Protein AF-A0A9W9ZTH2-F1 (afdb_monomer_lite)

Foldseek 3Di:
DDDPPVPVVVVVVLLVVLLVLLDVQLDDQDDDPLLVVLQVCVVVPDALVRSCVVSVDDSLVSLVSNLSCLLVVNDDQVVLVVNCVSQPDDLVLLVVLSVVSSDPPDHLVNSCVVRVDDSSNNSSSSSCVSNPDDRDDPPPDPPDDDPPVPPCPPDPPPQDPQVPQWDWDQDQQGIWIAGNVPRDIDHLDGDNRFDWEWEAQRNWIWIDRQQQQFIWIADPNSDIDTQAAAGPDADQADDDRHVGHAHGWDYWYDDHNFWIWTQRPVVRDIDIGGDVVVVVVVVVVVVVVVVVVPPDDPPDDDDDPPPDPDDD

Organism: NCBI:txid174260

Radius of gyration: 27.64 Å; chains: 1; bounding box: 70×57×77 Å

InterPro domains:
  IPR011042 Six-bladed beta-propeller, TolB-like [G3DSA:2.120.10.30] (114-278)

Secondary structure (DSSP, 8-state):
---THHHHHHHHHHHHHHHHHHHHHH------HHHHHHHHHHHTT--HHHHHHHHTS-HHHHHHHHHHHHHTT-S-HHHHHHHHHHTT--HHHHHHHHHHHTSTT--HHHHHHHH---HHHHHHHHHHHHTT--PPP-SS----SSSSTTTGGG------TTSTTEEEEEETTEEEEEETTT--EEEEEE-SS----EEEETTEEEEEEGGGTEEEEE-TTS-EEEEES-TT--S-B--SGGG-B-SSEEEEEEEETTEEEEEEGGGTEEEEEE-HHHHHHHHHHHHHHHHHHH-S----------------

Structure (mmCIF, N/CA/C/O backbone):
data_AF-A0A9W9ZTH2-F1
#
_entry.id   AF-A0A9W9ZTH2-F1
#
loop_
_atom_site.group_PDB
_atom_site.id
_atom_site.type_symbol
_atom_site.label_atom_id
_atom_site.label_alt_id
_atom_site.label_comp_id
_atom_site.label_asym_id
_atom_site.label_entity_id
_atom_site.label_seq_id
_atom_site.pdbx_PDB_ins_code
_atom_site.Cartn_x
_atom_site.Cartn_y
_atom_site.Cartn_z
_atom_site.occupancy
_atom_site.B_iso_or_equiv
_atom_site.auth_seq_id
_atom_site.auth_comp_id
_atom_site.auth_asym_id
_atom_site.auth_atom_id
_atom_site.pdbx_PDB_model_num
ATOM 1 N N . MET A 1 1 ? 9.161 -25.076 32.400 1.00 37.03 1 MET A N 1
ATOM 2 C CA . MET A 1 1 ? 8.124 -24.039 32.223 1.00 37.03 1 MET A CA 1
ATOM 3 C C . MET A 1 1 ? 8.746 -22.660 32.383 1.00 37.03 1 MET A C 1
ATOM 5 O O . MET A 1 1 ? 9.287 -22.396 33.448 1.00 37.03 1 MET A O 1
ATOM 9 N N . PRO A 1 2 ? 8.645 -21.788 31.372 1.00 31.39 2 PRO A N 1
ATOM 10 C CA . PRO A 1 2 ? 8.514 -20.351 31.585 1.00 31.39 2 PRO A CA 1
ATOM 11 C C . PRO A 1 2 ? 7.092 -19.913 31.198 1.00 31.39 2 PRO A C 1
ATOM 13 O O . PRO A 1 2 ? 6.563 -20.312 30.162 1.00 31.39 2 PRO A O 1
ATOM 16 N N . SER A 1 3 ? 6.447 -19.129 32.058 1.00 28.59 3 SER A N 1
ATOM 17 C CA . SER A 1 3 ? 5.080 -18.637 31.881 1.00 28.59 3 SER A CA 1
ATOM 18 C C . SER A 1 3 ? 5.023 -17.500 30.851 1.00 28.59 3 SER A C 1
ATOM 20 O O . SER A 1 3 ? 5.463 -16.385 31.127 1.00 28.59 3 SER A O 1
ATOM 22 N N . TRP A 1 4 ? 4.431 -17.766 29.686 1.00 29.50 4 TRP A N 1
ATOM 23 C CA . TRP A 1 4 ? 4.193 -16.795 28.602 1.00 29.50 4 TRP A CA 1
ATOM 24 C C . TRP A 1 4 ? 3.021 -15.825 28.863 1.00 29.50 4 TRP A C 1
ATOM 26 O O . TRP A 1 4 ? 2.687 -14.994 28.022 1.00 29.50 4 TRP A O 1
ATOM 36 N N . THR A 1 5 ? 2.402 -15.876 30.042 1.00 31.00 5 THR A N 1
ATOM 37 C CA . THR A 1 5 ? 1.175 -15.127 30.361 1.00 31.00 5 THR A CA 1
ATOM 38 C C . THR A 1 5 ? 1.410 -13.633 30.650 1.00 31.00 5 THR A C 1
ATOM 40 O O . THR A 1 5 ? 0.463 -12.852 30.698 1.00 31.00 5 THR A O 1
ATOM 43 N N . THR A 1 6 ? 2.658 -13.187 30.826 1.00 33.81 6 THR A N 1
ATOM 44 C CA . THR A 1 6 ? 2.947 -11.851 31.385 1.00 33.81 6 THR A CA 1
ATOM 45 C C . THR A 1 6 ? 3.082 -10.731 30.335 1.00 33.81 6 THR A C 1
ATOM 47 O O . THR A 1 6 ? 2.859 -9.565 30.660 1.00 33.81 6 THR A O 1
ATOM 50 N N . ALA A 1 7 ? 3.396 -11.043 29.068 1.00 33.12 7 ALA A N 1
ATOM 51 C CA . ALA A 1 7 ? 3.672 -10.030 28.032 1.00 33.12 7 ALA A CA 1
ATOM 52 C C . ALA A 1 7 ? 2.408 -9.471 27.342 1.00 33.12 7 ALA A C 1
ATOM 54 O O . ALA A 1 7 ? 2.288 -8.261 27.156 1.00 33.12 7 ALA A O 1
ATOM 55 N N . PHE A 1 8 ? 1.411 -10.313 27.044 1.00 28.69 8 PHE A N 1
ATOM 56 C CA . PHE A 1 8 ? 0.112 -9.844 26.530 1.00 28.69 8 PHE A CA 1
ATOM 57 C C . PHE A 1 8 ? -0.647 -9.013 27.573 1.00 28.69 8 PHE A C 1
ATOM 59 O O . PHE A 1 8 ? -1.263 -7.994 27.250 1.00 28.69 8 PHE A O 1
ATOM 66 N N . GLY A 1 9 ? -0.527 -9.397 28.848 1.00 27.89 9 GLY A N 1
ATOM 67 C CA . GLY A 1 9 ? -1.076 -8.638 29.965 1.00 27.89 9 GLY A CA 1
ATOM 68 C C . GLY A 1 9 ? -0.444 -7.253 30.111 1.00 27.89 9 GLY A C 1
ATOM 69 O O . GLY A 1 9 ? -1.152 -6.311 30.447 1.00 27.89 9 GLY A O 1
ATOM 70 N N . SER A 1 10 ? 0.853 -7.086 29.831 1.00 33.88 10 SER A N 1
ATOM 71 C CA . SER A 1 10 ? 1.534 -5.794 29.976 1.00 33.88 10 SER A CA 1
ATOM 72 C C . SER A 1 10 ? 1.242 -4.829 28.821 1.00 33.88 10 SER A C 1
ATOM 74 O O . SER A 1 10 ? 1.036 -3.646 29.080 1.00 33.88 10 SER A O 1
ATOM 76 N N . TYR A 1 11 ? 1.133 -5.311 27.576 1.00 32.66 11 TYR A N 1
ATOM 77 C CA . TYR A 1 11 ? 0.761 -4.479 26.421 1.00 32.66 11 TYR A CA 1
ATOM 78 C C . TYR A 1 11 ? -0.701 -4.010 26.501 1.00 32.66 11 TYR A C 1
ATOM 80 O O . TYR A 1 11 ? -0.986 -2.818 26.369 1.00 32.66 11 TYR A O 1
ATOM 88 N N . SER A 1 12 ? -1.624 -4.920 26.836 1.00 46.09 12 SER A N 1
ATOM 89 C CA . SER A 1 12 ? -3.034 -4.570 27.040 1.00 46.09 12 SER A CA 1
ATOM 90 C C . SER A 1 12 ? -3.232 -3.664 28.259 1.00 46.09 12 SER A C 1
ATOM 92 O O . SER A 1 12 ? -4.028 -2.731 28.190 1.00 46.09 12 SER A O 1
ATOM 94 N N . ARG A 1 13 ? -2.495 -3.876 29.363 1.00 42.72 13 ARG A N 1
ATOM 95 C CA . ARG A 1 13 ? -2.550 -2.984 30.537 1.00 42.72 13 ARG A CA 1
ATOM 96 C C . ARG A 1 13 ? -2.010 -1.593 30.231 1.00 42.72 13 ARG A C 1
ATOM 98 O O . ARG A 1 13 ? -2.640 -0.630 30.645 1.00 42.72 13 ARG A O 1
ATOM 105 N N . LYS A 1 14 ? -0.905 -1.472 29.484 1.00 56.66 14 LYS A N 1
ATOM 106 C CA . LYS A 1 14 ? -0.344 -0.170 29.083 1.00 56.66 14 LYS A CA 1
ATOM 107 C C . LYS A 1 14 ? -1.329 0.634 28.233 1.00 56.66 14 LYS A C 1
ATOM 109 O O . LYS A 1 14 ? -1.553 1.802 28.530 1.00 56.66 14 LYS A O 1
ATOM 114 N N . LYS A 1 15 ? -1.982 -0.000 27.252 1.00 59.25 15 LYS A N 1
ATOM 115 C CA . LYS A 1 15 ? -2.994 0.656 26.405 1.00 59.25 15 LYS A CA 1
ATOM 116 C C . LYS A 1 15 ? -4.244 1.064 27.198 1.00 59.25 15 LYS A C 1
ATOM 118 O O . LYS A 1 15 ? -4.742 2.172 27.036 1.00 59.25 15 LYS A O 1
ATOM 123 N N . VAL A 1 16 ? -4.721 0.213 28.111 1.00 59.31 16 VAL A N 1
ATOM 124 C CA . VAL A 1 16 ? -5.858 0.532 28.999 1.00 59.31 16 VAL A CA 1
ATOM 125 C C . VAL A 1 16 ? -5.515 1.675 29.963 1.00 59.31 16 VAL A C 1
ATOM 127 O O . VAL A 1 16 ? -6.322 2.584 30.154 1.00 59.31 16 VAL A O 1
ATOM 130 N N . GLN A 1 17 ? -4.305 1.673 30.527 1.00 59.84 17 GLN A N 1
ATOM 131 C CA . GLN A 1 17 ? -3.823 2.723 31.423 1.00 59.84 17 GLN A CA 1
ATOM 132 C C . GLN A 1 17 ? -3.675 4.065 30.685 1.00 59.84 17 GLN A C 1
ATOM 134 O O . GLN A 1 17 ? -4.113 5.093 31.202 1.00 59.84 17 GLN A O 1
ATOM 139 N N . GLN A 1 18 ? -3.181 4.046 29.445 1.00 73.25 18 GLN A N 1
ATOM 140 C CA . GLN A 1 18 ? -3.092 5.216 28.568 1.00 73.25 18 GLN A CA 1
ATOM 141 C C . GLN A 1 18 ? -4.477 5.813 28.261 1.00 73.25 18 GLN A C 1
ATOM 143 O O . GLN A 1 18 ? -4.698 7.001 28.489 1.00 73.25 18 GLN A O 1
ATOM 148 N N . VAL A 1 19 ? -5.448 4.994 27.836 1.00 77.56 19 VAL A N 1
ATOM 149 C CA . VAL A 1 19 ? -6.820 5.463 27.546 1.00 77.56 19 VAL A CA 1
ATOM 150 C C . VAL A 1 19 ? -7.495 6.019 28.802 1.00 77.56 19 VAL A C 1
ATOM 152 O O . VAL A 1 19 ? -8.199 7.027 28.730 1.00 77.56 19 VAL A O 1
ATOM 155 N N . SER A 1 20 ? -7.266 5.406 29.968 1.00 78.12 20 SER A N 1
ATOM 156 C CA . SER A 1 20 ? -7.804 5.912 31.237 1.00 78.12 20 SER A CA 1
ATOM 157 C C . SER A 1 20 ? -7.227 7.283 31.617 1.00 78.12 20 SER A C 1
ATOM 159 O O . SER A 1 20 ? -7.979 8.159 32.046 1.00 78.12 20 SER A O 1
ATOM 161 N N . GLY A 1 21 ? -5.929 7.507 31.373 1.00 81.56 21 GLY A N 1
ATOM 162 C CA . GLY A 1 21 ? -5.278 8.808 31.544 1.00 81.56 21 GLY A CA 1
ATOM 163 C C . GLY A 1 21 ? -5.853 9.868 30.605 1.00 81.56 21 GLY A C 1
ATOM 164 O O . GLY A 1 21 ? -6.253 10.938 31.057 1.00 81.56 21 GLY A O 1
ATOM 165 N N . LEU A 1 22 ? -6.003 9.540 29.320 1.00 85.56 22 LEU A N 1
ATOM 166 C CA . LEU A 1 22 ? -6.585 10.441 28.321 1.00 85.56 22 LEU A CA 1
ATOM 167 C C . LEU A 1 22 ? -8.037 10.823 28.643 1.00 85.56 22 LEU A C 1
ATOM 169 O O . LEU A 1 22 ? -8.397 11.993 28.545 1.00 85.56 22 LEU A O 1
ATOM 173 N N . ARG A 1 23 ? -8.867 9.871 29.095 1.00 85.50 23 ARG A N 1
ATOM 174 C CA . ARG A 1 23 ? -10.244 10.159 29.543 1.00 85.50 23 ARG A CA 1
ATOM 175 C C . ARG A 1 23 ? -10.279 11.071 30.770 1.00 85.50 23 ARG A C 1
ATOM 177 O O . ARG A 1 23 ? -11.168 11.914 30.865 1.00 85.50 23 ARG A O 1
ATOM 184 N N . SER A 1 24 ? -9.314 10.930 31.680 1.00 85.25 24 SER A N 1
ATOM 185 C CA . SER A 1 24 ? -9.165 11.824 32.835 1.00 85.25 24 SER A CA 1
ATOM 186 C C . SER A 1 24 ? -8.853 13.262 32.400 1.00 85.25 24 SER A C 1
ATOM 188 O O . SER A 1 24 ? -9.495 14.197 32.873 1.00 85.25 24 SER A O 1
ATOM 190 N N . ILE A 1 25 ? -7.935 13.435 31.439 1.00 84.94 25 ILE A N 1
ATOM 191 C CA . ILE A 1 25 ? -7.562 14.749 30.883 1.00 84.94 25 ILE A CA 1
ATOM 192 C C . ILE A 1 25 ? -8.726 15.368 30.093 1.00 84.94 25 ILE A C 1
ATOM 194 O O . ILE A 1 25 ? -8.983 16.567 30.211 1.00 84.94 25 ILE A O 1
ATOM 198 N N . TYR A 1 26 ? -9.447 14.560 29.307 1.00 87.38 26 TYR A N 1
ATOM 199 C CA . TYR A 1 26 ? -10.597 15.017 28.521 1.00 87.38 26 TYR A CA 1
ATOM 200 C C . TYR A 1 26 ? -11.730 15.544 29.414 1.00 87.38 26 TYR A C 1
ATOM 202 O O . TYR A 1 26 ? -12.357 16.564 29.115 1.00 87.38 26 TYR A O 1
ATOM 210 N N . GLY A 1 27 ? -11.978 14.858 30.533 1.00 85.38 27 GLY A N 1
ATOM 211 C CA . GLY A 1 27 ? -13.052 15.169 31.466 1.00 85.38 27 GLY A CA 1
ATOM 212 C C . GLY A 1 27 ? -14.398 14.549 31.076 1.00 85.38 27 GLY A C 1
ATOM 213 O O . GLY A 1 27 ? -14.506 13.686 30.204 1.00 85.38 27 GLY A O 1
ATOM 214 N N . LYS A 1 28 ? -15.461 14.959 31.779 1.00 85.19 28 LYS A N 1
ATOM 215 C CA . LYS A 1 28 ? -16.800 14.378 31.617 1.00 85.19 28 LYS A CA 1
ATOM 216 C C . LYS A 1 28 ? -17.442 14.823 30.301 1.00 85.19 28 LYS A C 1
ATOM 218 O O . LYS A 1 28 ? -17.702 16.007 30.104 1.00 85.19 28 LYS A O 1
ATOM 223 N N . ILE A 1 29 ? -17.792 13.853 29.461 1.00 85.12 29 ILE A N 1
ATOM 224 C CA . ILE A 1 29 ? -18.516 14.084 28.209 1.00 85.12 29 ILE A CA 1
ATOM 225 C C . ILE A 1 29 ? -20.012 14.128 28.514 1.00 85.12 29 ILE A C 1
ATOM 227 O O . ILE A 1 29 ? -20.595 13.143 28.964 1.00 85.12 29 ILE A O 1
ATOM 231 N N . ALA A 1 30 ? -20.645 15.277 28.293 1.00 77.81 30 ALA A N 1
ATOM 232 C CA . ALA A 1 30 ? -22.089 15.416 28.442 1.00 77.81 30 ALA A CA 1
ATOM 233 C C . ALA A 1 30 ? -22.780 15.224 27.085 1.00 77.81 30 ALA A C 1
ATOM 235 O O . ALA A 1 30 ? -22.550 16.012 26.165 1.00 77.81 30 ALA A O 1
ATOM 236 N N . THR A 1 31 ? -23.632 14.208 26.960 1.00 73.00 31 THR A N 1
ATOM 237 C CA . THR A 1 31 ? -24.408 13.919 25.745 1.00 73.00 31 THR A CA 1
ATOM 238 C C . THR A 1 31 ? -25.733 14.680 25.762 1.00 73.00 31 THR A C 1
ATOM 240 O O . THR A 1 31 ? -26.505 14.577 26.715 1.00 73.00 31 THR A O 1
ATOM 243 N N . PHE A 1 32 ? -26.012 15.447 24.706 1.00 81.12 32 PHE A N 1
ATOM 244 C CA . PHE A 1 32 ? -27.268 16.185 24.544 1.00 81.12 32 PHE A CA 1
ATOM 245 C C . PHE A 1 32 ? -27.802 16.015 23.114 1.00 81.12 32 PHE A C 1
ATOM 247 O O . PHE A 1 32 ? -26.994 16.013 22.183 1.00 81.12 32 PHE A O 1
ATOM 254 N N . PRO A 1 33 ? -29.131 16.050 22.887 1.00 83.75 33 PRO A N 1
ATOM 255 C CA . PRO A 1 33 ? -29.717 15.932 21.542 1.00 83.75 33 PRO A CA 1
ATOM 256 C C . PRO A 1 33 ? -29.246 16.999 20.539 1.00 83.75 33 PRO A C 1
ATOM 258 O O . PRO A 1 33 ? -29.373 16.856 19.324 1.00 83.75 33 PRO A O 1
ATOM 261 N N . LYS A 1 34 ? -28.725 18.134 21.022 1.00 83.56 34 LYS A N 1
ATOM 262 C CA . LYS A 1 34 ? -28.106 19.155 20.162 1.00 83.56 34 LYS A CA 1
ATOM 263 C C . LYS A 1 34 ? -26.766 18.695 19.570 1.00 83.56 34 LYS A C 1
ATOM 265 O O . LYS A 1 34 ? -26.525 18.969 18.399 1.00 83.56 34 LYS A O 1
ATOM 270 N N . LYS A 1 35 ? -25.964 17.941 20.332 1.00 87.56 35 LYS A N 1
ATOM 271 C CA . LYS A 1 35 ? -24.664 17.407 19.901 1.00 87.56 35 LYS A CA 1
ATOM 272 C C . LYS A 1 35 ? -24.836 16.322 18.856 1.00 87.56 35 LYS A C 1
ATOM 274 O O . LYS A 1 35 ? -24.186 16.359 17.822 1.00 87.56 35 LYS A O 1
ATOM 279 N N . GLU A 1 36 ? -25.806 15.437 19.069 1.00 85.62 36 GLU A N 1
ATOM 280 C CA . GLU A 1 36 ? -26.183 14.413 18.091 1.00 85.62 36 GLU A CA 1
ATOM 281 C C . GLU A 1 36 ? -26.607 15.033 16.757 1.00 85.62 36 GLU A C 1
ATOM 283 O O . GLU A 1 36 ? -26.179 14.583 15.699 1.00 85.62 36 GLU A O 1
ATOM 288 N N . ARG A 1 37 ? -27.393 16.118 16.792 1.00 84.88 37 ARG A N 1
ATOM 289 C CA . ARG A 1 37 ? -27.791 16.851 15.580 1.00 84.88 37 ARG A CA 1
ATOM 290 C C . ARG A 1 37 ? -26.617 17.560 14.909 1.00 84.88 37 ARG A C 1
ATOM 292 O O . ARG A 1 37 ? -26.558 17.569 13.680 1.00 84.88 37 ARG A O 1
ATOM 299 N N . ALA A 1 38 ? -25.709 18.160 15.679 1.00 85.06 38 ALA A N 1
ATOM 300 C CA . ALA A 1 38 ? -24.498 18.784 15.147 1.00 85.06 38 ALA A CA 1
ATOM 301 C C . ALA A 1 38 ? -23.595 17.743 14.468 1.00 85.06 38 ALA A C 1
ATOM 303 O O . ALA A 1 38 ? -23.220 17.922 13.310 1.00 85.06 38 ALA A O 1
ATOM 304 N N . TYR A 1 39 ? -23.355 16.615 15.137 1.00 87.69 39 TYR A N 1
ATOM 305 C CA . TYR A 1 39 ? -22.587 15.490 14.617 1.00 87.69 39 TYR A CA 1
ATOM 306 C C . TYR A 1 39 ? -23.233 14.847 13.389 1.00 87.69 39 TYR A C 1
ATOM 308 O O . TYR A 1 39 ? -22.547 14.651 12.396 1.00 87.69 39 TYR A O 1
ATOM 316 N N . ALA A 1 40 ? -24.541 14.574 13.397 1.00 85.81 40 ALA A N 1
ATOM 317 C CA . ALA A 1 40 ? -25.230 13.999 12.239 1.00 85.81 40 ALA A CA 1
ATOM 318 C C . ALA A 1 40 ? -25.108 14.909 11.008 1.00 85.81 40 ALA A C 1
ATOM 320 O O . ALA A 1 40 ? -24.774 14.453 9.919 1.00 85.81 40 ALA A O 1
ATOM 321 N N . ARG A 1 41 ? -25.292 16.221 11.198 1.00 84.81 41 ARG A N 1
ATOM 322 C CA . ARG A 1 41 ? -25.110 17.211 10.129 1.00 84.81 41 ARG A CA 1
ATOM 323 C C . ARG A 1 41 ? -23.677 17.237 9.618 1.00 84.81 41 ARG A C 1
ATOM 325 O O . ARG A 1 41 ? -23.486 17.318 8.411 1.00 84.81 41 ARG A O 1
ATOM 332 N N . TRP A 1 42 ? -22.703 17.204 10.523 1.00 88.31 42 TRP A N 1
ATOM 333 C CA . TRP A 1 42 ? -21.294 17.172 10.164 1.00 88.31 42 TRP A CA 1
ATOM 334 C C . TRP A 1 42 ? -20.962 15.901 9.378 1.00 88.31 42 TRP A C 1
ATOM 336 O O . TRP A 1 42 ? -20.445 15.994 8.267 1.00 88.31 42 TRP A O 1
ATOM 346 N N . ARG A 1 43 ? -21.352 14.729 9.893 1.00 85.56 43 ARG A N 1
ATOM 347 C CA . ARG A 1 43 ? -21.166 13.404 9.285 1.00 85.56 43 ARG A CA 1
ATOM 348 C C . ARG A 1 43 ? -21.691 13.343 7.854 1.00 85.56 43 ARG A C 1
ATOM 350 O O . ARG A 1 43 ? -20.967 12.870 6.986 1.00 85.56 43 ARG A O 1
ATOM 357 N N . ASP A 1 44 ? -22.874 13.893 7.590 1.00 83.50 44 ASP A N 1
ATOM 358 C CA . ASP A 1 44 ? -23.517 13.904 6.266 1.00 83.50 44 ASP A CA 1
ATOM 359 C C . ASP A 1 44 ? -22.887 14.960 5.310 1.00 83.50 44 ASP A C 1
ATOM 361 O O . ASP A 1 44 ? -23.567 15.636 4.538 1.00 83.50 44 ASP A O 1
ATOM 365 N N . SER A 1 45 ? -21.559 15.113 5.387 1.00 70.44 45 SER A N 1
ATOM 366 C CA . SER A 1 45 ? -20.691 15.946 4.540 1.00 70.44 45 SER A CA 1
ATOM 367 C C . SER A 1 45 ? -20.839 17.470 4.666 1.00 70.44 45 SER A C 1
ATOM 369 O O . SER A 1 45 ? -20.494 18.201 3.735 1.00 70.44 45 SER A O 1
ATOM 371 N N . LYS A 1 46 ? -21.295 17.995 5.812 1.00 74.69 46 LYS A N 1
ATOM 372 C CA . LYS A 1 46 ? -21.228 19.445 6.093 1.00 74.69 46 LYS A CA 1
ATOM 373 C C . LYS A 1 46 ? -19.962 19.794 6.872 1.00 74.69 46 LYS A C 1
ATOM 375 O O . LYS A 1 46 ? -19.681 19.159 7.880 1.00 74.69 46 LYS A O 1
ATOM 380 N N . THR A 1 47 ? -19.252 20.841 6.454 1.00 78.75 47 THR A N 1
ATOM 381 C CA . THR A 1 47 ? -18.118 21.407 7.210 1.00 78.75 47 THR A CA 1
ATOM 382 C C . THR A 1 47 ? -18.577 21.992 8.547 1.00 78.75 47 THR A C 1
ATOM 384 O O . THR A 1 47 ? -19.750 22.366 8.679 1.00 78.75 47 THR A O 1
ATOM 387 N N . PHE A 1 48 ? -17.671 22.166 9.517 1.00 78.06 48 PHE A N 1
ATOM 388 C CA . PHE A 1 48 ? -17.971 22.891 10.766 1.00 78.06 48 PHE A CA 1
ATOM 389 C C . PHE A 1 48 ? -18.694 24.216 10.522 1.00 78.06 48 PHE A C 1
ATOM 391 O O . PHE A 1 48 ? -19.773 24.460 11.068 1.00 78.06 48 PHE A O 1
ATOM 398 N N . ARG A 1 49 ? -18.193 25.013 9.577 1.00 75.50 49 ARG A N 1
ATOM 399 C CA . ARG A 1 49 ? -18.793 26.290 9.173 1.00 75.50 49 ARG A CA 1
ATOM 400 C C . ARG A 1 49 ? -20.236 26.160 8.668 1.00 75.50 49 ARG A C 1
ATOM 402 O O . ARG A 1 49 ? -21.060 27.052 8.883 1.00 75.50 49 ARG A O 1
ATOM 409 N N . ALA A 1 50 ? -20.574 25.057 8.003 1.00 73.94 50 ALA A N 1
ATOM 410 C CA . ALA A 1 50 ? -21.938 24.770 7.566 1.00 73.94 50 ALA A CA 1
ATOM 411 C C . ALA A 1 50 ? -22.834 24.264 8.713 1.00 73.94 50 ALA A C 1
ATOM 413 O O . ALA A 1 50 ? -24.042 24.516 8.702 1.00 73.94 50 ALA A O 1
ATOM 414 N N . VAL A 1 51 ? -22.276 23.593 9.725 1.00 77.25 51 VAL A N 1
ATOM 415 C CA . VAL A 1 51 ? -23.001 23.222 10.953 1.00 77.25 51 VAL A CA 1
ATOM 416 C C . VAL A 1 51 ? -23.338 24.468 11.776 1.00 77.25 51 VAL A C 1
ATOM 418 O O . VAL A 1 51 ? -24.496 24.639 12.156 1.00 77.25 51 VAL A O 1
ATOM 421 N N . VAL A 1 52 ? -22.377 25.382 11.942 1.00 78.19 52 VAL A N 1
ATOM 422 C CA . VAL A 1 52 ? -22.503 26.681 12.633 1.00 78.19 52 VAL A CA 1
ATOM 423 C C . VAL A 1 52 ? -23.691 27.492 12.119 1.00 78.19 52 VAL A C 1
ATOM 425 O O . VAL A 1 52 ? -24.574 27.857 12.896 1.00 78.19 52 VAL A O 1
ATOM 428 N N . ARG A 1 53 ? -23.776 27.694 10.795 1.00 73.50 53 ARG A N 1
ATOM 429 C CA . ARG A 1 53 ? -24.874 28.447 10.157 1.00 73.50 53 ARG A CA 1
ATOM 430 C C . ARG A 1 53 ? -26.258 27.864 10.448 1.00 73.50 53 ARG A C 1
ATOM 432 O O . ARG A 1 53 ? -27.231 28.602 10.488 1.00 73.50 53 ARG A O 1
ATOM 439 N N . ASN A 1 54 ? -26.343 26.549 10.645 1.00 71.56 54 ASN A N 1
ATOM 440 C CA . ASN A 1 54 ? -27.604 25.841 10.873 1.00 71.56 54 ASN A CA 1
ATOM 441 C C . ASN A 1 54 ? -27.946 25.656 12.359 1.00 71.56 54 ASN A C 1
ATOM 443 O O . ASN A 1 54 ? -29.062 25.245 12.682 1.00 71.56 54 ASN A O 1
ATOM 447 N N . ALA A 1 55 ? -26.974 25.833 13.252 1.00 72.19 55 ALA A N 1
ATOM 448 C CA . ALA A 1 55 ? -27.129 25.644 14.690 1.00 72.19 55 ALA A CA 1
ATOM 449 C C . ALA A 1 55 ? -27.181 26.974 15.460 1.00 72.19 55 ALA A C 1
ATOM 451 O O . ALA A 1 55 ? -27.565 26.962 16.625 1.00 72.19 55 ALA A O 1
ATOM 452 N N . CYS A 1 56 ? -26.844 28.101 14.817 1.00 75.00 56 CYS A N 1
ATOM 453 C CA . CYS A 1 56 ? -26.800 29.434 15.429 1.00 75.00 56 CYS A CA 1
ATOM 454 C C . CYS A 1 56 ? -25.917 29.484 16.690 1.00 75.00 56 CYS A C 1
ATOM 456 O O . CYS A 1 56 ? -26.240 30.162 17.662 1.00 75.00 56 CYS A O 1
ATOM 458 N N . VAL A 1 57 ? -24.809 28.742 16.680 1.00 79.00 57 VAL A N 1
ATOM 459 C CA . VAL A 1 57 ? -23.813 28.697 17.763 1.00 79.00 57 VAL A CA 1
ATOM 460 C C . VAL A 1 57 ? -22.474 29.230 17.269 1.00 79.00 57 VAL A C 1
ATOM 462 O O . VAL A 1 57 ? -22.252 29.312 16.065 1.00 79.00 57 VAL A O 1
ATOM 465 N N . ALA A 1 58 ? -21.568 29.573 18.185 1.00 82.62 58 ALA A N 1
ATOM 466 C CA . ALA A 1 58 ? -20.193 29.905 17.823 1.00 82.62 58 ALA A CA 1
ATOM 467 C C . ALA A 1 58 ? -19.469 28.688 17.218 1.00 82.62 58 ALA A C 1
ATOM 469 O O . ALA A 1 58 ? -19.741 27.547 17.593 1.00 82.62 58 ALA A O 1
ATOM 470 N N . GLU A 1 59 ? -18.511 28.938 16.327 1.00 80.75 59 GLU A N 1
ATOM 471 C CA . GLU A 1 59 ? -17.718 27.902 15.650 1.00 80.75 59 GLU A CA 1
ATOM 472 C C . GLU A 1 59 ? -17.023 26.961 16.632 1.00 80.75 59 GLU A C 1
ATOM 474 O O . GLU A 1 59 ? -17.272 25.757 16.602 1.00 80.75 59 GLU A O 1
ATOM 479 N N . ALA A 1 60 ? -16.355 27.523 17.640 1.00 83.38 60 ALA A N 1
ATOM 480 C CA . ALA A 1 60 ? -15.734 26.755 18.715 1.00 83.38 60 ALA A CA 1
ATOM 481 C C . ALA A 1 60 ? -16.714 25.840 19.482 1.00 83.38 60 ALA A C 1
ATOM 483 O O . ALA A 1 60 ? -16.309 24.823 20.039 1.00 83.38 60 ALA A O 1
ATOM 484 N N . THR A 1 61 ? -18.006 26.193 19.540 1.00 85.56 61 THR A N 1
ATOM 485 C CA . THR A 1 61 ? -19.040 25.358 20.180 1.00 85.56 61 THR A CA 1
ATOM 486 C C . THR A 1 61 ? -19.489 24.224 19.262 1.00 85.56 61 THR A C 1
ATOM 488 O O . THR A 1 61 ? -19.683 23.107 19.732 1.00 85.56 61 THR A O 1
ATOM 491 N N . ALA A 1 62 ? -19.632 24.488 17.961 1.00 84.50 62 ALA A N 1
ATOM 492 C CA . ALA A 1 62 ? -19.975 23.459 16.981 1.00 84.50 62 ALA A CA 1
ATOM 493 C C . ALA A 1 62 ? -18.863 22.407 16.846 1.00 84.50 62 ALA A C 1
ATOM 495 O O . ALA A 1 62 ? -19.161 21.217 16.771 1.00 84.50 62 ALA A O 1
ATOM 496 N N . GLU A 1 63 ? -17.601 22.841 16.866 1.00 87.25 63 GLU A N 1
ATOM 497 C CA . GLU A 1 63 ? -16.431 21.959 16.915 1.00 87.25 63 GLU A CA 1
ATOM 498 C C . GLU A 1 63 ? -16.484 21.051 18.146 1.00 87.25 63 GLU A C 1
ATOM 500 O O . GLU A 1 63 ? -16.465 19.830 18.013 1.00 87.25 63 GLU A O 1
ATOM 505 N N . LEU A 1 64 ? -16.635 21.633 19.343 1.00 88.44 64 LEU A N 1
ATOM 506 C CA . LEU A 1 64 ? -16.716 20.875 20.596 1.00 88.44 64 LEU A CA 1
ATOM 507 C C . LEU A 1 64 ? -17.867 19.871 20.615 1.00 88.44 64 LEU A C 1
ATOM 509 O O . LEU A 1 64 ? -17.687 18.756 21.095 1.00 88.44 64 LEU A O 1
ATOM 513 N N . ASP A 1 65 ? -19.036 20.238 20.088 1.00 89.12 65 ASP A N 1
ATOM 514 C CA . ASP A 1 65 ? -20.189 19.340 20.031 1.00 89.12 65 ASP A CA 1
ATOM 515 C C . ASP A 1 65 ? -19.892 18.084 19.189 1.00 89.12 65 ASP A C 1
ATOM 517 O O . ASP A 1 65 ? -20.331 16.995 19.552 1.00 89.12 65 ASP A O 1
ATOM 521 N N . VAL A 1 66 ? -19.123 18.209 18.101 1.00 88.06 66 VAL A N 1
ATOM 522 C CA . VAL A 1 66 ? -18.688 17.073 17.268 1.00 88.06 66 VAL A CA 1
ATOM 523 C C . VAL A 1 66 ? -17.558 16.290 17.935 1.00 88.06 66 VAL A C 1
ATOM 525 O O . VAL A 1 66 ? -17.620 15.060 17.975 1.00 88.06 66 VAL A O 1
ATOM 528 N N . ILE A 1 67 ? -16.555 16.982 18.489 1.00 90.44 67 ILE A N 1
ATOM 529 C CA . ILE A 1 67 ? -15.421 16.355 19.182 1.00 90.44 67 ILE A CA 1
ATOM 530 C C . ILE A 1 67 ? -15.923 15.501 20.356 1.00 90.44 67 ILE A C 1
ATOM 532 O O . ILE A 1 67 ? -15.484 14.365 20.511 1.00 90.44 67 ILE A O 1
ATOM 536 N N . ASP A 1 68 ? -16.897 15.992 21.128 1.00 90.75 68 ASP A N 1
ATOM 537 C CA . ASP A 1 68 ? -17.502 15.254 22.241 1.00 90.75 68 ASP A CA 1
ATOM 538 C C . ASP A 1 68 ? -18.230 13.985 21.784 1.00 90.75 68 ASP A C 1
ATOM 540 O O . ASP A 1 68 ? -18.154 12.955 22.458 1.00 90.75 68 ASP A O 1
ATOM 544 N N . MET A 1 69 ? -18.919 14.032 20.638 1.00 89.88 69 MET A N 1
ATOM 545 C CA . MET A 1 69 ? -19.568 12.845 20.075 1.00 89.88 69 MET A CA 1
ATOM 546 C C . MET A 1 69 ? -18.524 11.801 19.675 1.00 89.88 69 MET A C 1
ATOM 548 O O . MET A 1 69 ? -18.663 10.634 20.045 1.00 89.88 69 MET A O 1
ATOM 552 N N . ILE A 1 70 ? -17.432 12.222 19.038 1.00 88.56 70 ILE A N 1
ATOM 553 C CA . ILE A 1 70 ? -16.321 11.327 18.703 1.00 88.56 70 ILE A CA 1
ATOM 554 C C . ILE A 1 70 ? -15.684 10.766 19.977 1.00 88.56 70 ILE A C 1
ATOM 556 O O . ILE A 1 70 ? -15.622 9.552 20.129 1.00 88.56 70 ILE A O 1
ATOM 560 N N . ALA A 1 71 ? -15.333 11.594 20.964 1.00 88.38 71 ALA A N 1
ATOM 561 C CA . ALA A 1 71 ? -14.760 11.155 22.243 1.00 88.38 71 ALA A CA 1
ATOM 562 C C . ALA A 1 71 ? -15.667 10.181 23.031 1.00 88.38 71 ALA A C 1
ATOM 564 O O . ALA A 1 71 ? -15.180 9.350 23.808 1.00 88.38 71 ALA A O 1
ATOM 565 N N . SER A 1 72 ? -16.989 10.265 22.836 1.00 86.75 72 SER A N 1
ATOM 566 C CA . SER A 1 72 ? -17.963 9.332 23.422 1.00 86.75 72 SER A CA 1
ATOM 567 C C . SER A 1 72 ? -17.980 7.949 22.755 1.00 86.75 72 SER A C 1
ATOM 569 O O . SER A 1 72 ? -18.576 7.022 23.299 1.00 86.75 72 SER A O 1
ATOM 571 N N . GLY A 1 73 ? -17.286 7.796 21.624 1.00 83.38 73 GLY A N 1
ATOM 572 C CA . GLY A 1 73 ? -17.193 6.564 20.839 1.00 83.38 73 GLY A CA 1
ATOM 573 C C . GLY A 1 73 ? -18.084 6.550 19.596 1.00 83.38 73 GLY A C 1
ATOM 574 O O . GLY A 1 73 ? -18.276 5.492 19.000 1.00 83.38 73 GLY A O 1
ATOM 575 N N . VAL A 1 74 ? -18.659 7.693 19.204 1.00 78.50 74 VAL A N 1
ATOM 576 C CA . VAL A 1 74 ? -19.518 7.789 18.018 1.00 78.50 74 VAL A CA 1
ATOM 577 C C . VAL A 1 74 ? -18.685 8.224 16.816 1.00 78.50 74 VAL A C 1
ATOM 579 O O . VAL A 1 74 ? -18.287 9.379 16.710 1.00 78.50 74 VAL A O 1
ATOM 582 N N . GLY A 1 75 ? -18.459 7.294 15.891 1.00 69.94 75 GLY A N 1
ATOM 583 C CA . GLY A 1 75 ? -17.705 7.524 14.657 1.00 69.94 75 GLY A CA 1
ATOM 584 C C . GLY A 1 75 ? -16.748 6.376 14.351 1.00 69.94 75 GLY A C 1
ATOM 585 O O . GLY A 1 75 ? -16.350 5.641 15.250 1.00 69.94 75 GLY A O 1
ATOM 586 N N . LYS A 1 76 ? -16.440 6.176 13.067 1.00 74.31 76 LYS A N 1
ATOM 587 C CA . LYS A 1 76 ? -15.446 5.203 12.590 1.00 74.31 76 LYS A CA 1
ATOM 588 C C . LYS A 1 76 ? -14.157 5.938 12.195 1.00 74.31 76 LYS A C 1
ATOM 590 O O . LYS A 1 76 ? -14.102 7.167 12.236 1.00 74.31 76 LYS A O 1
ATOM 595 N N . GLU A 1 77 ? -13.116 5.189 11.835 1.00 70.75 77 GLU A N 1
ATOM 596 C CA . GLU A 1 77 ? -11.781 5.729 11.531 1.00 70.75 77 GLU A CA 1
ATOM 597 C C . GLU A 1 77 ? -11.793 6.841 10.468 1.00 70.75 77 GLU A C 1
ATOM 599 O O . GLU A 1 77 ? -11.076 7.828 10.618 1.00 70.75 77 GLU A O 1
ATOM 604 N N . ASP A 1 78 ? -12.658 6.751 9.454 1.00 73.56 78 ASP A N 1
ATOM 605 C CA . ASP A 1 78 ? -12.837 7.765 8.403 1.00 73.56 78 ASP A CA 1
ATOM 606 C C . ASP A 1 78 ? -13.214 9.146 8.965 1.00 73.56 78 ASP A C 1
ATOM 608 O O . ASP A 1 78 ? -12.706 10.181 8.526 1.00 73.56 78 ASP A O 1
ATOM 612 N N . LEU A 1 79 ? -14.049 9.167 10.004 1.00 81.38 79 LEU A N 1
ATOM 613 C CA . LEU A 1 79 ? -14.467 10.396 10.666 1.00 81.38 79 LEU A CA 1
ATOM 614 C C . LEU A 1 79 ? -13.377 10.951 11.587 1.00 81.38 79 LEU A C 1
ATOM 616 O O . LEU A 1 79 ? -13.294 12.165 11.751 1.00 81.38 79 LEU A O 1
ATOM 620 N N . HIS A 1 80 ? -12.503 10.109 12.142 1.00 81.38 80 HIS A N 1
ATOM 621 C CA . HIS A 1 80 ? -11.342 10.586 12.903 1.00 81.38 80 HIS A CA 1
ATOM 622 C C . HIS A 1 80 ? -10.362 11.345 11.997 1.00 81.38 80 HIS A C 1
ATOM 624 O O . HIS A 1 80 ? -9.944 12.449 12.345 1.00 81.38 80 HIS A O 1
ATOM 630 N N . PHE A 1 81 ? -10.071 10.809 10.804 1.00 74.12 81 PHE A N 1
ATOM 631 C CA . PHE A 1 81 ? -9.242 11.489 9.799 1.00 74.12 81 PHE A CA 1
ATOM 632 C C . PHE A 1 81 ? -9.850 12.821 9.365 1.00 74.12 81 PHE A C 1
ATOM 634 O O . PHE A 1 81 ? -9.163 13.844 9.306 1.00 74.12 81 PHE A O 1
ATOM 641 N N . ARG A 1 82 ? -11.156 12.819 9.088 1.00 82.75 82 ARG A N 1
ATOM 642 C CA . ARG A 1 82 ? -11.870 14.026 8.679 1.00 82.75 82 ARG A CA 1
ATOM 643 C C . ARG A 1 82 ? -11.858 15.096 9.766 1.00 82.75 82 ARG A C 1
ATOM 645 O O . ARG A 1 82 ? -11.649 16.265 9.453 1.00 82.75 82 ARG A O 1
ATOM 652 N N . LEU A 1 83 ? -12.057 14.699 11.024 1.00 82.50 83 LEU A N 1
ATOM 653 C CA . LEU A 1 83 ? -11.975 15.604 12.164 1.00 82.50 83 LEU A CA 1
ATOM 654 C C . LEU A 1 83 ? -10.607 16.303 12.164 1.00 82.50 83 LEU A C 1
ATOM 656 O O . LEU A 1 83 ? -10.567 17.530 12.151 1.00 82.50 83 LEU A O 1
ATOM 660 N N . ILE A 1 84 ? -9.507 15.530 12.126 1.00 78.12 84 ILE A N 1
ATOM 661 C CA . ILE A 1 84 ? -8.104 16.016 12.132 1.00 78.12 84 ILE A CA 1
ATOM 662 C C . ILE A 1 84 ? -7.848 17.042 11.033 1.00 78.12 84 ILE A C 1
ATOM 664 O O . ILE A 1 84 ? -7.336 18.122 11.319 1.00 78.12 84 ILE A O 1
ATOM 668 N N . ARG A 1 85 ? -8.273 16.747 9.802 1.00 76.62 85 ARG A N 1
ATOM 669 C CA . ARG A 1 85 ? -8.097 17.672 8.679 1.00 76.62 85 ARG A CA 1
ATOM 670 C C . ARG A 1 85 ? -8.907 18.955 8.804 1.00 76.62 85 ARG A C 1
ATOM 672 O O . ARG A 1 85 ? -8.391 20.014 8.475 1.00 76.62 85 ARG A O 1
ATOM 679 N N . GLU A 1 86 ? -10.164 18.876 9.242 1.00 79.75 86 GLU A N 1
ATOM 680 C CA . GLU A 1 86 ? -11.034 20.059 9.308 1.00 79.75 86 GLU A CA 1
ATOM 681 C C . GLU A 1 86 ? -10.608 21.071 10.390 1.00 79.75 86 GLU A C 1
ATOM 683 O O . GLU A 1 86 ? -10.970 22.237 10.280 1.00 79.75 86 GLU A O 1
ATOM 688 N N . LEU A 1 87 ? -9.840 20.650 11.402 1.00 74.06 87 LEU A N 1
ATOM 689 C CA . LEU A 1 87 ? -9.262 21.527 12.438 1.00 74.06 87 LEU A CA 1
ATOM 690 C C . LEU A 1 87 ? -7.772 21.848 12.205 1.00 74.06 87 LEU A C 1
ATOM 692 O O . LEU A 1 87 ? -7.115 22.403 13.089 1.00 74.06 87 LEU A O 1
ATOM 696 N N . GLU A 1 88 ? -7.264 21.510 11.013 1.00 75.88 88 GLU A N 1
ATOM 697 C CA . GLU A 1 88 ? -5.951 21.916 10.493 1.00 75.88 88 GLU A CA 1
ATOM 698 C C . GLU A 1 88 ? -4.768 21.570 11.420 1.00 75.88 88 GLU A C 1
ATOM 700 O O . GLU A 1 88 ? -3.811 22.332 11.530 1.00 75.88 88 GLU A O 1
ATOM 705 N N . ILE A 1 89 ? -4.809 20.413 12.096 1.00 70.12 89 ILE A N 1
ATOM 706 C CA . ILE A 1 89 ? -3.652 19.925 12.864 1.00 70.12 89 ILE A CA 1
ATOM 707 C C . ILE A 1 89 ? -2.616 19.365 11.883 1.00 70.12 89 ILE A C 1
ATOM 709 O O . ILE A 1 89 ? -2.904 18.419 11.148 1.00 70.12 89 ILE A O 1
ATOM 713 N N . GLU A 1 90 ? -1.410 19.934 11.875 1.00 65.31 90 GLU A N 1
ATOM 714 C CA . GLU A 1 90 ? -0.292 19.417 11.083 1.00 65.31 90 GLU A CA 1
ATOM 715 C C . GLU A 1 90 ? 0.169 18.044 11.608 1.00 65.31 90 GLU A C 1
ATOM 717 O O . GLU A 1 90 ? 0.290 17.842 12.818 1.00 65.31 90 GLU A O 1
ATOM 722 N N . ASP A 1 91 ? 0.491 17.109 10.704 1.00 62.62 91 ASP A N 1
ATOM 723 C CA . ASP A 1 91 ? 0.904 15.736 11.058 1.00 62.62 91 ASP A CA 1
ATOM 724 C C . ASP A 1 91 ? 2.093 15.706 12.038 1.00 62.62 91 ASP A C 1
ATOM 726 O O . ASP A 1 91 ? 2.162 14.855 12.924 1.00 62.62 91 ASP A O 1
ATOM 730 N N . LYS A 1 92 ? 3.014 16.671 11.906 1.00 59.28 92 LYS A N 1
ATOM 731 C CA . LYS A 1 92 ? 4.185 16.815 12.779 1.00 59.28 92 LYS A CA 1
ATOM 732 C C . LYS A 1 92 ? 3.803 17.217 14.208 1.00 59.28 92 LYS A C 1
ATOM 734 O O . LYS A 1 92 ? 4.373 16.686 15.155 1.00 59.28 92 LYS A O 1
ATOM 739 N N . SER A 1 93 ? 2.830 18.116 14.362 1.00 63.94 93 SER A N 1
ATOM 740 C CA . SER A 1 93 ? 2.330 18.531 15.677 1.00 63.94 93 SER A CA 1
ATOM 741 C C . SER A 1 93 ? 1.676 17.358 16.400 1.00 63.94 93 SER A C 1
ATOM 743 O O . SER A 1 93 ? 1.949 17.130 17.571 1.00 63.94 93 SER A O 1
ATOM 745 N N . PHE A 1 94 ? 0.915 16.532 15.678 1.00 67.44 94 PHE A N 1
ATOM 746 C CA . PHE A 1 94 ? 0.198 15.403 16.268 1.00 67.44 94 PHE A CA 1
ATOM 747 C C . PHE A 1 94 ? 1.120 14.357 16.927 1.00 67.44 94 PHE A C 1
ATOM 749 O O . PHE A 1 94 ? 0.779 13.820 17.982 1.00 67.44 94 PHE A O 1
ATOM 756 N N . GLU A 1 95 ? 2.276 14.048 16.329 1.00 64.88 95 GLU A N 1
ATOM 757 C CA . GLU A 1 95 ? 3.254 13.106 16.905 1.00 64.88 95 GLU A CA 1
ATOM 758 C C . GLU A 1 95 ? 3.921 13.673 18.174 1.00 64.88 95 GLU A C 1
ATOM 760 O O . GLU A 1 95 ? 4.014 12.974 19.187 1.00 64.88 95 GLU A O 1
ATOM 765 N N . GLU A 1 96 ? 4.321 14.949 18.155 1.00 66.25 96 GLU A N 1
ATOM 766 C CA . GLU A 1 96 ? 4.893 15.648 19.317 1.00 66.25 96 GLU A CA 1
ATOM 767 C C . GLU A 1 96 ? 3.871 15.735 20.476 1.00 66.25 96 GLU A C 1
ATOM 769 O O . GLU A 1 96 ? 4.206 15.521 21.648 1.00 66.25 96 GLU A O 1
ATOM 774 N N . ASP A 1 97 ? 2.591 15.942 20.153 1.00 68.75 97 ASP A N 1
ATOM 775 C CA . ASP A 1 97 ? 1.495 15.995 21.123 1.00 68.75 97 ASP A CA 1
ATOM 776 C C . ASP A 1 97 ? 1.250 14.647 21.807 1.00 68.75 97 ASP A C 1
ATOM 778 O O . ASP A 1 97 ? 0.991 14.594 23.013 1.00 68.75 97 ASP A O 1
ATOM 782 N N . GLN A 1 98 ? 1.340 13.539 21.063 1.00 69.44 98 GLN A N 1
ATOM 783 C CA . GLN A 1 98 ? 1.187 12.196 21.628 1.00 69.44 98 GLN A CA 1
ATOM 784 C C . GLN A 1 98 ? 2.226 11.917 22.719 1.00 69.44 98 GLN A C 1
ATOM 786 O O . GLN A 1 98 ? 1.903 11.298 23.738 1.00 69.44 98 GLN A O 1
ATOM 791 N N . GLU A 1 99 ? 3.463 12.378 22.536 1.00 71.38 99 GLU A N 1
ATOM 792 C CA . GLU A 1 99 ? 4.528 12.209 23.523 1.00 71.38 99 GLU A CA 1
ATOM 793 C C . GLU A 1 99 ? 4.245 13.012 24.804 1.00 71.38 99 GLU A C 1
ATOM 795 O O . GLU A 1 99 ? 4.405 12.502 25.918 1.00 71.38 99 GLU A O 1
ATOM 800 N N . ILE A 1 100 ? 3.744 14.242 24.658 1.00 74.56 100 ILE A N 1
ATOM 801 C CA . ILE A 1 100 ? 3.362 15.114 25.777 1.00 74.56 100 ILE A CA 1
ATOM 802 C C . ILE A 1 100 ? 2.161 14.538 26.542 1.00 74.56 100 ILE A C 1
ATOM 804 O O . ILE A 1 100 ? 2.168 14.516 27.775 1.00 74.56 100 ILE A O 1
ATOM 808 N N . LEU A 1 101 ? 1.156 14.023 25.830 1.00 73.62 101 LEU A N 1
ATOM 809 C CA . LEU A 1 101 ? -0.056 13.433 26.408 1.00 73.62 101 LEU A CA 1
ATOM 810 C C . LEU A 1 101 ? 0.205 12.142 27.197 1.00 73.62 101 LEU A C 1
ATOM 812 O O . LEU A 1 101 ? -0.588 11.782 28.067 1.00 73.62 101 LEU A O 1
ATOM 816 N N . ASN A 1 102 ? 1.321 11.460 26.933 1.00 70.25 102 ASN A N 1
ATOM 817 C CA . ASN A 1 102 ? 1.731 10.269 27.677 1.00 70.25 102 ASN A CA 1
ATOM 818 C C . ASN A 1 102 ? 2.388 10.590 29.033 1.00 70.25 102 ASN A C 1
ATOM 820 O O . ASN A 1 102 ? 2.657 9.673 29.814 1.00 70.25 102 ASN A O 1
ATOM 824 N N . ARG A 1 103 ? 2.637 11.869 29.349 1.00 72.69 103 ARG A N 1
ATOM 825 C CA . ARG A 1 103 ? 3.162 12.283 30.657 1.00 72.69 103 ARG A CA 1
ATOM 826 C C . ARG A 1 103 ? 2.076 12.152 31.727 1.00 72.69 103 ARG A C 1
ATOM 828 O O . ARG A 1 103 ? 0.955 12.633 31.574 1.00 72.69 103 ARG A O 1
ATOM 835 N N . SER A 1 104 ? 2.408 11.507 32.843 1.00 59.25 104 SER A N 1
ATOM 836 C CA . SER A 1 104 ? 1.483 11.354 33.968 1.00 59.25 104 SER A CA 1
ATOM 837 C C . SER A 1 104 ? 1.115 12.714 34.571 1.00 59.25 104 SER A C 1
ATOM 839 O O . SER A 1 104 ? 2.008 13.501 34.880 1.00 59.25 104 SER A O 1
ATOM 841 N N . SER A 1 105 ? -0.181 12.934 34.814 1.00 69.56 105 SER A N 1
ATOM 842 C CA . SER A 1 105 ? -0.728 14.089 35.549 1.00 69.56 105 SER A CA 1
ATOM 843 C C . SER A 1 105 ? -0.618 15.454 34.856 1.00 69.56 105 SER A C 1
ATOM 845 O O . SER A 1 105 ? -0.596 16.474 35.538 1.00 69.56 105 SER A O 1
ATOM 847 N N . ILE A 1 106 ? -0.588 15.489 33.521 1.00 81.12 106 ILE A N 1
ATOM 848 C CA . ILE A 1 106 ? -0.600 16.743 32.757 1.00 81.12 106 ILE A CA 1
ATOM 849 C C . ILE A 1 106 ? -2.011 17.350 32.656 1.00 81.12 106 ILE A C 1
ATOM 851 O O . ILE A 1 106 ? -3.010 16.642 32.510 1.00 81.12 106 ILE A O 1
ATOM 855 N N . THR A 1 107 ? -2.110 18.676 32.722 1.00 83.75 107 THR A N 1
ATOM 856 C CA . THR A 1 107 ? -3.367 19.426 32.569 1.00 83.75 107 THR A CA 1
ATOM 857 C C . THR A 1 107 ? -3.562 19.948 31.140 1.00 83.75 107 THR A C 1
ATOM 859 O O . THR A 1 107 ? -2.602 20.199 30.416 1.00 83.75 107 THR A O 1
ATOM 862 N N . LEU A 1 108 ? -4.812 20.227 30.736 1.00 84.44 108 LEU A N 1
ATOM 863 C CA . LEU A 1 108 ? -5.106 20.871 29.438 1.00 84.44 108 LEU A CA 1
ATOM 864 C C . LEU A 1 108 ? -4.386 22.216 29.253 1.00 84.44 108 LEU A C 1
ATOM 866 O O . LEU A 1 108 ? -4.102 22.610 28.125 1.00 84.44 108 LEU A O 1
ATOM 870 N N . ARG A 1 109 ? -4.115 22.940 30.347 1.00 84.25 109 ARG A N 1
ATOM 871 C CA . ARG A 1 109 ? -3.372 24.205 30.305 1.00 84.25 109 ARG A CA 1
ATOM 872 C C . ARG A 1 109 ? -1.905 23.963 29.966 1.00 84.25 109 ARG A C 1
ATOM 874 O O . ARG A 1 109 ? -1.398 24.606 29.060 1.00 84.25 109 ARG A O 1
ATOM 881 N N . GLU A 1 110 ? -1.269 23.006 30.631 1.00 84.25 110 GLU A N 1
ATOM 882 C CA . GLU A 1 110 ? 0.123 22.644 30.355 1.00 84.25 110 GLU A CA 1
ATOM 883 C C . GLU A 1 110 ? 0.296 22.098 28.937 1.00 84.25 110 GLU A C 1
ATOM 885 O O . GLU A 1 110 ? 1.277 22.432 28.283 1.00 84.25 110 GLU A O 1
ATOM 890 N N . ILE A 1 111 ? -0.657 21.313 28.422 1.00 83.75 111 ILE A N 1
ATOM 891 C CA . ILE A 1 111 ? -0.608 20.852 27.025 1.00 83.75 111 ILE A CA 1
ATOM 892 C C . ILE A 1 111 ? -0.633 22.055 26.079 1.00 83.75 111 ILE A C 1
ATOM 894 O O . ILE A 1 111 ? 0.222 22.165 25.207 1.00 83.75 111 ILE A O 1
ATOM 898 N N . ARG A 1 112 ? -1.561 22.995 26.284 1.00 85.69 112 ARG A N 1
ATOM 899 C CA . ARG A 1 112 ? -1.677 24.207 25.464 1.00 85.69 112 ARG A CA 1
ATOM 900 C C . ARG A 1 112 ? -0.391 25.027 25.458 1.00 85.69 112 ARG A C 1
ATOM 902 O O . ARG A 1 112 ? 0.070 25.442 24.402 1.00 85.69 112 ARG A O 1
ATOM 909 N N . ASP A 1 113 ? 0.187 25.232 26.635 1.00 84.44 113 ASP A N 1
ATOM 910 C CA . ASP A 1 113 ? 1.375 26.066 26.789 1.00 84.44 113 ASP A CA 1
ATOM 911 C C . ASP A 1 113 ? 2.627 25.406 26.162 1.00 84.44 113 ASP A C 1
ATOM 913 O O . ASP A 1 113 ? 3.538 26.116 25.743 1.00 84.44 113 ASP A O 1
ATOM 917 N N . ASN A 1 114 ? 2.654 24.070 26.027 1.00 82.62 114 ASN A N 1
ATOM 918 C CA . ASN A 1 114 ? 3.750 23.329 25.386 1.00 82.62 114 ASN A CA 1
ATOM 919 C C . ASN A 1 114 ? 3.569 23.091 23.873 1.00 82.62 114 ASN A C 1
ATOM 921 O O . ASN A 1 114 ? 4.560 22.858 23.190 1.00 82.62 114 ASN A O 1
ATOM 925 N N . THR A 1 115 ? 2.339 23.128 23.350 1.00 78.06 115 THR A N 1
ATOM 926 C CA . THR A 1 115 ? 2.013 22.707 21.964 1.00 78.06 115 THR A CA 1
ATOM 927 C C . THR A 1 115 ? 1.562 23.857 21.063 1.00 78.06 115 THR A C 1
ATOM 929 O O . THR A 1 115 ? 1.475 23.693 19.853 1.00 78.06 115 THR A O 1
ATOM 932 N N . GLN A 1 116 ? 1.253 25.029 21.637 1.00 79.81 116 GLN A N 1
ATOM 933 C CA . GLN A 1 116 ? 0.640 26.173 20.939 1.00 79.81 116 GLN A CA 1
ATOM 934 C C . GLN A 1 116 ? -0.711 25.860 20.262 1.00 79.81 116 GLN A C 1
ATOM 936 O O . GLN A 1 116 ? -1.248 26.695 19.534 1.00 79.81 116 GLN A O 1
ATOM 941 N N . LEU A 1 117 ? -1.303 24.692 20.530 1.00 83.06 117 LEU A N 1
ATOM 942 C CA . LEU A 1 117 ? -2.615 24.312 20.022 1.00 83.06 117 LEU A CA 1
ATOM 943 C C . LEU A 1 117 ? -3.743 25.015 20.772 1.00 83.06 117 LEU A C 1
ATOM 945 O O . LEU A 1 117 ? -3.647 25.328 21.958 1.00 83.06 117 LEU A O 1
ATOM 949 N N . SER A 1 118 ? -4.880 25.198 20.106 1.00 86.19 118 SER A N 1
ATOM 950 C CA . SER A 1 118 ? -6.110 25.625 20.771 1.00 86.19 118 SER A CA 1
ATOM 951 C C . SER A 1 118 ? -6.684 24.519 21.668 1.00 86.19 118 SER A C 1
ATOM 953 O O . SER A 1 118 ? -6.468 23.325 21.461 1.00 86.19 118 SER A O 1
ATOM 955 N N . TYR A 1 119 ? -7.509 24.896 22.650 1.00 87.50 119 TYR A N 1
ATOM 956 C CA . TYR A 1 119 ? -8.188 23.920 23.513 1.00 87.50 119 TYR A CA 1
ATOM 957 C C . TYR A 1 119 ? -9.073 22.923 22.748 1.00 87.50 119 TYR A C 1
ATOM 959 O O . TYR A 1 119 ? -9.277 21.808 23.231 1.00 87.50 119 TYR A O 1
ATOM 967 N N . ASN A 1 120 ? -9.613 23.315 21.593 1.00 88.62 120 ASN A N 1
ATOM 968 C CA . ASN A 1 120 ? -10.437 22.442 20.762 1.00 88.62 120 ASN A CA 1
ATOM 969 C C . ASN A 1 120 ? -9.573 21.439 19.997 1.00 88.62 120 ASN A C 1
ATOM 971 O O . ASN A 1 120 ? -9.886 20.253 20.025 1.00 88.62 120 ASN A O 1
ATOM 975 N N . GLN A 1 121 ? -8.445 21.882 19.434 1.00 86.81 121 GLN A N 1
ATOM 976 C CA . GLN A 1 121 ? -7.458 20.998 18.803 1.00 86.81 121 GLN A CA 1
ATOM 977 C C . GLN A 1 121 ? -6.906 19.972 19.802 1.00 86.81 121 GLN A C 1
ATOM 979 O O . GLN A 1 121 ? -6.913 18.777 19.527 1.00 86.81 121 GLN A O 1
ATOM 984 N N . ILE A 1 122 ? -6.551 20.396 21.021 1.00 87.56 122 ILE A N 1
ATOM 985 C CA . ILE A 1 122 ? -6.099 19.473 22.078 1.00 87.56 122 ILE A CA 1
ATOM 986 C C . ILE A 1 122 ? -7.177 18.430 22.394 1.00 87.56 122 ILE A C 1
ATOM 988 O O . ILE A 1 122 ? -6.898 17.233 22.465 1.00 87.56 122 ILE A O 1
ATOM 992 N N . ARG A 1 123 ? -8.435 18.859 22.569 1.00 89.25 123 ARG A N 1
ATOM 993 C CA . ARG A 1 123 ? -9.542 17.928 22.833 1.00 89.25 123 ARG A CA 1
ATOM 994 C C . ARG A 1 123 ? -9.775 16.975 21.676 1.00 89.25 123 ARG A C 1
ATOM 996 O O . ARG A 1 123 ? -10.029 15.803 21.914 1.00 89.25 123 ARG A O 1
ATOM 1003 N N . GLN A 1 124 ? -9.653 17.443 20.449 1.00 87.62 124 GLN A N 1
ATOM 1004 C CA . GLN A 1 124 ? -9.731 16.607 19.267 1.00 87.62 124 GLN A CA 1
ATOM 1005 C C . GLN A 1 124 ? -8.653 15.520 19.254 1.00 87.62 124 GLN A C 1
ATOM 1007 O O . GLN A 1 124 ? -8.997 14.360 19.031 1.00 87.62 124 GLN A O 1
ATOM 1012 N N . VAL A 1 125 ? -7.385 15.866 19.516 1.00 86.12 125 VAL A N 1
ATOM 1013 C CA . VAL A 1 125 ? -6.285 14.887 19.584 1.00 86.12 125 VAL A CA 1
ATOM 1014 C C . VAL A 1 125 ? -6.613 13.824 20.629 1.00 86.12 125 VAL A C 1
ATOM 1016 O O . VAL A 1 125 ? -6.572 12.627 20.355 1.00 86.12 125 VAL A O 1
ATOM 1019 N N . ILE A 1 126 ? -7.052 14.248 21.812 1.00 88.00 126 ILE A N 1
ATOM 1020 C CA . ILE A 1 126 ? -7.439 13.323 22.878 1.00 88.00 126 ILE A CA 1
ATOM 1021 C C . ILE A 1 126 ? -8.653 12.465 22.459 1.00 88.00 126 ILE A C 1
ATOM 1023 O O . ILE A 1 126 ? -8.661 11.262 22.716 1.00 88.00 126 ILE A O 1
ATOM 1027 N N . ALA A 1 127 ? -9.657 13.039 21.787 1.00 88.38 127 ALA A N 1
ATOM 1028 C CA . ALA A 1 127 ? -10.866 12.341 21.344 1.00 88.38 127 ALA A CA 1
ATOM 1029 C C . ALA A 1 127 ? -10.562 11.201 20.366 1.00 88.38 127 ALA A C 1
ATOM 1031 O O . ALA A 1 127 ? -11.099 10.102 20.516 1.00 88.38 127 ALA A O 1
ATOM 1032 N N . VAL A 1 128 ? -9.691 11.433 19.382 1.00 86.12 128 VAL A N 1
ATOM 1033 C CA . VAL A 1 128 ? -9.312 10.390 18.417 1.00 86.12 128 VAL A CA 1
ATOM 1034 C C . VAL A 1 128 ? -8.432 9.320 19.075 1.00 86.12 128 VAL A C 1
ATOM 1036 O O . VAL A 1 128 ? -8.639 8.128 18.842 1.00 86.12 128 VAL A O 1
ATOM 1039 N N . LEU A 1 129 ? -7.523 9.713 19.976 1.00 83.69 129 LEU A N 1
ATOM 1040 C CA . LEU A 1 129 ? -6.645 8.792 20.708 1.00 83.69 129 LEU A CA 1
ATOM 1041 C C . LEU A 1 129 ? -7.408 7.870 21.668 1.00 83.69 129 LEU A C 1
ATOM 1043 O O . LEU A 1 129 ? -7.112 6.677 21.743 1.00 83.69 129 LEU A O 1
ATOM 1047 N N . ILE A 1 130 ? -8.423 8.389 22.371 1.00 86.12 130 ILE A N 1
ATOM 1048 C CA . ILE A 1 130 ? -9.309 7.590 23.237 1.00 86.12 130 ILE A CA 1
ATOM 1049 C C . ILE A 1 130 ? -9.964 6.444 22.451 1.00 86.12 130 ILE A C 1
ATOM 1051 O O . ILE A 1 130 ? -10.171 5.363 23.006 1.00 86.12 130 ILE A O 1
ATOM 1055 N N . ASN A 1 131 ? -10.259 6.672 21.170 1.00 82.56 131 ASN A N 1
ATOM 1056 C CA . ASN A 1 131 ? -10.890 5.698 20.282 1.00 82.56 131 ASN A CA 1
ATOM 1057 C C . ASN A 1 131 ? -9.888 4.901 19.434 1.00 82.56 131 ASN A C 1
ATOM 1059 O O . ASN A 1 131 ? -10.282 4.236 18.481 1.00 82.56 131 ASN A O 1
ATOM 1063 N N . GLY A 1 132 ? -8.601 4.930 19.791 1.00 73.56 132 GLY A N 1
ATOM 1064 C CA . GLY A 1 132 ? -7.585 4.070 19.188 1.00 73.56 132 GLY A CA 1
ATOM 1065 C C . GLY A 1 132 ? -7.092 4.515 17.814 1.00 73.56 132 GLY A C 1
ATOM 1066 O O . GLY A 1 132 ? -6.491 3.701 17.117 1.00 73.56 132 GLY A O 1
ATOM 1067 N N . TYR A 1 133 ? -7.315 5.775 17.431 1.00 73.56 133 TYR A N 1
ATOM 1068 C CA . TYR A 1 133 ? -6.702 6.338 16.233 1.00 73.56 133 TYR A CA 1
ATOM 1069 C C . TYR A 1 133 ? -5.180 6.407 16.395 1.00 73.56 133 TYR A C 1
ATOM 1071 O O . TYR A 1 133 ? -4.676 7.002 17.348 1.00 73.56 133 TYR A O 1
ATOM 1079 N N . ASN A 1 134 ? -4.455 5.838 15.435 1.00 63.53 134 ASN A N 1
ATOM 1080 C CA . ASN A 1 134 ? -3.015 6.014 15.301 1.00 63.53 134 ASN A CA 1
ATOM 1081 C C . ASN A 1 134 ? -2.777 6.971 14.134 1.00 63.53 134 ASN A C 1
ATOM 1083 O O . ASN A 1 134 ? -3.328 6.751 13.054 1.00 63.53 134 ASN A O 1
ATOM 1087 N N . ALA A 1 135 ? -1.980 8.022 14.342 1.00 56.38 135 ALA A N 1
ATOM 1088 C CA . ALA A 1 135 ? -1.640 8.929 13.253 1.00 56.38 135 ALA A CA 1
ATOM 1089 C C . ALA A 1 135 ? -1.011 8.160 12.083 1.00 56.38 135 ALA A C 1
ATOM 1091 O O . ALA A 1 135 ? -0.234 7.225 12.311 1.00 56.38 135 ALA A O 1
ATOM 1092 N N . PRO A 1 136 ? -1.317 8.542 10.834 1.00 49.94 136 PRO A N 1
ATOM 1093 C CA . PRO A 1 136 ? -0.557 8.069 9.694 1.00 49.94 136 PRO A CA 1
ATOM 1094 C C . PRO A 1 136 ? 0.891 8.532 9.884 1.00 49.94 136 PRO A C 1
ATOM 1096 O O . PRO A 1 136 ? 1.153 9.722 10.015 1.00 49.94 136 PRO A O 1
ATOM 1099 N N . CYS A 1 137 ? 1.820 7.579 9.952 1.00 37.66 137 CYS A N 1
ATOM 1100 C CA . CYS A 1 137 ? 3.236 7.853 10.166 1.00 37.66 137 CYS A CA 1
ATOM 1101 C C . CYS A 1 137 ? 3.749 8.862 9.127 1.00 37.66 137 CYS A C 1
ATOM 1103 O O . CYS A 1 137 ? 3.608 8.640 7.922 1.00 37.66 137 CYS A O 1
ATOM 1105 N N . SER A 1 138 ? 4.385 9.937 9.593 1.00 41.50 138 SER A N 1
ATOM 1106 C CA . SER A 1 138 ? 4.957 11.010 8.769 1.00 41.50 138 SER A CA 1
ATOM 1107 C C . SER A 1 138 ? 6.207 10.605 7.959 1.00 41.50 138 SER A C 1
ATOM 1109 O O . SER A 1 138 ? 6.875 11.454 7.359 1.00 41.50 138 SER A O 1
ATOM 1111 N N . SER A 1 139 ? 6.527 9.308 7.859 1.00 29.77 139 SER A N 1
ATOM 1112 C CA . SER A 1 139 ? 7.604 8.827 6.989 1.00 29.77 139 SER A CA 1
ATOM 1113 C C . SER A 1 139 ? 7.204 8.963 5.511 1.00 29.77 139 SER A C 1
ATOM 1115 O O . SER A 1 139 ? 6.453 8.164 4.965 1.00 29.77 139 SER A O 1
ATOM 1117 N N . LEU A 1 140 ? 7.673 10.061 4.903 1.00 31.59 140 LEU A N 1
ATOM 1118 C CA . LEU A 1 140 ? 7.672 10.418 3.477 1.00 31.59 140 LEU A CA 1
ATOM 1119 C C . LEU A 1 140 ? 6.725 9.603 2.570 1.00 31.59 140 LEU A C 1
ATOM 1121 O O . LEU A 1 140 ? 7.102 8.557 2.046 1.00 31.59 140 LEU A O 1
ATOM 1125 N N . GLY A 1 141 ? 5.554 10.171 2.251 1.00 29.27 141 GLY A N 1
ATOM 1126 C CA . GLY A 1 141 ? 4.844 9.795 1.020 1.00 29.27 141 GLY A CA 1
ATOM 1127 C C . GLY A 1 141 ? 3.318 9.787 1.031 1.00 29.27 141 GLY A C 1
ATOM 1128 O O . GLY A 1 141 ? 2.735 9.486 -0.005 1.00 29.27 141 GLY A O 1
ATOM 1129 N N . CYS A 1 142 ? 2.631 10.143 2.120 1.00 30.11 142 CYS A N 1
ATOM 1130 C CA . CYS A 1 142 ? 1.162 10.159 2.124 1.00 30.11 142 CYS A CA 1
ATOM 1131 C C . CYS A 1 142 ? 0.587 11.465 1.534 1.00 30.11 142 CYS A C 1
ATOM 1133 O O . CYS A 1 142 ? -0.074 12.254 2.200 1.00 30.11 142 CYS A O 1
ATOM 1135 N N . LYS A 1 143 ? 0.846 11.715 0.248 1.00 35.03 143 LYS A N 1
ATOM 1136 C CA . LYS A 1 143 ? 0.116 12.703 -0.559 1.00 35.03 143 LYS A CA 1
ATOM 1137 C C . LYS A 1 143 ? -0.350 12.026 -1.840 1.00 35.03 143 LYS A C 1
ATOM 1139 O O . LYS A 1 143 ? 0.374 12.087 -2.816 1.00 35.03 143 LYS A O 1
ATOM 1144 N N . VAL A 1 144 ? -1.509 11.359 -1.797 1.00 30.17 144 VAL A N 1
ATOM 1145 C CA . VAL A 1 144 ? -2.635 11.392 -2.768 1.00 30.17 144 VAL A CA 1
ATOM 1146 C C . VAL A 1 144 ? -3.738 10.473 -2.204 1.00 30.17 144 VAL A C 1
ATOM 1148 O O . VAL A 1 144 ? -3.897 9.327 -2.604 1.00 30.17 144 VAL A O 1
ATOM 1151 N N . ARG A 1 145 ? -4.527 10.971 -1.254 1.00 32.12 145 ARG A N 1
ATOM 1152 C CA . ARG A 1 145 ? -5.867 10.444 -0.947 1.00 32.12 145 ARG A CA 1
ATOM 1153 C C . ARG A 1 145 ? -6.753 11.657 -0.729 1.00 32.12 145 ARG A C 1
ATOM 1155 O O . ARG A 1 145 ? -6.751 12.196 0.367 1.00 32.12 145 ARG A O 1
ATOM 1162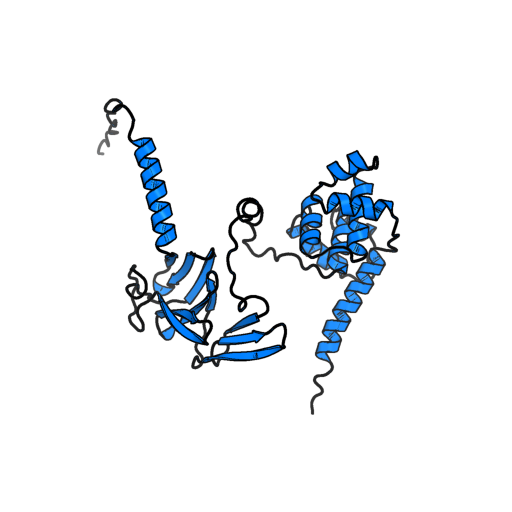 N N . GLU A 1 146 ? -7.339 12.164 -1.816 1.00 33.22 146 GLU A N 1
ATOM 1163 C CA . GLU A 1 146 ? -8.573 12.983 -1.776 1.00 33.22 146 GLU A CA 1
ATOM 1164 C C . GLU A 1 146 ? -9.085 13.482 -3.140 1.00 33.22 146 GLU A C 1
ATOM 1166 O O . GLU A 1 146 ? -10.107 14.158 -3.188 1.00 33.22 146 GLU A O 1
ATOM 1171 N N . LYS A 1 147 ? -8.458 13.139 -4.275 1.00 26.83 147 LYS A N 1
ATOM 1172 C CA . LYS A 1 147 ? -9.001 13.518 -5.598 1.00 26.83 147 LYS A CA 1
ATOM 1173 C C . LYS A 1 147 ? -9.533 12.376 -6.468 1.00 26.83 147 LYS A C 1
ATOM 1175 O O . LYS A 1 147 ? -10.019 12.656 -7.552 1.00 26.83 147 LYS A O 1
ATOM 1180 N N . VAL A 1 148 ? -9.507 11.129 -5.988 1.00 29.91 148 VAL A N 1
ATOM 1181 C CA . VAL A 1 148 ? -9.952 9.948 -6.765 1.00 29.91 148 VAL A CA 1
ATOM 1182 C C . VAL A 1 148 ? -11.324 9.410 -6.310 1.00 29.91 148 VAL A C 1
ATOM 1184 O O . VAL A 1 148 ? -12.009 8.732 -7.067 1.00 29.91 148 VAL A O 1
ATOM 1187 N N . GLU A 1 149 ? -11.809 9.775 -5.117 1.00 29.19 149 GLU A N 1
ATOM 1188 C CA . GLU A 1 149 ? -13.036 9.185 -4.544 1.00 29.19 149 GLU A CA 1
ATOM 1189 C C . GLU A 1 149 ? -14.359 9.671 -5.159 1.00 29.19 149 GLU A C 1
ATOM 1191 O O . GLU A 1 149 ? -15.403 9.090 -4.875 1.00 29.19 149 GLU A O 1
ATOM 1196 N N . LYS A 1 150 ? -14.359 10.691 -6.029 1.00 29.52 150 LYS A N 1
ATOM 1197 C CA . LYS A 1 150 ? -15.601 11.156 -6.681 1.00 29.52 150 LYS A CA 1
ATOM 1198 C C . LYS A 1 150 ? -15.839 10.618 -8.092 1.00 29.52 150 LYS A C 1
ATOM 1200 O O . LYS A 1 150 ? -16.969 10.707 -8.555 1.00 29.52 150 LYS A O 1
ATOM 1205 N N . GLU A 1 151 ? -14.848 10.004 -8.736 1.00 25.84 151 GLU A N 1
ATOM 1206 C CA . GLU A 1 151 ? -15.026 9.389 -10.067 1.00 25.84 151 GLU A CA 1
ATOM 1207 C C . GLU A 1 151 ? -15.077 7.850 -10.024 1.00 25.84 151 GLU A C 1
ATOM 1209 O O . GLU A 1 151 ? -15.570 7.226 -10.960 1.00 25.84 151 GLU A O 1
ATOM 1214 N N . ALA A 1 152 ? -14.691 7.220 -8.908 1.00 29.03 152 ALA A N 1
ATOM 1215 C CA . ALA A 1 152 ? -14.657 5.759 -8.772 1.00 29.03 152 ALA A CA 1
ATOM 1216 C C . ALA A 1 152 ? -15.994 5.094 -8.363 1.00 29.03 152 ALA A C 1
ATOM 1218 O O . ALA A 1 152 ? -16.067 3.873 -8.290 1.00 29.03 152 ALA A O 1
ATOM 1219 N N . VAL A 1 153 ? -17.076 5.849 -8.128 1.00 30.80 153 VAL A N 1
ATOM 1220 C CA . VAL A 1 153 ? -18.372 5.283 -7.670 1.00 30.80 153 VAL A CA 1
ATOM 1221 C C . VAL A 1 153 ? -19.138 4.540 -8.787 1.00 30.80 153 VAL A C 1
ATOM 1223 O O . VAL A 1 153 ? -20.201 3.981 -8.543 1.00 30.80 153 VAL A O 1
ATOM 1226 N N . SER A 1 154 ? -18.605 4.469 -10.012 1.00 31.55 154 SER A N 1
ATOM 1227 C CA . SER A 1 154 ? -19.252 3.754 -11.130 1.00 31.55 154 SER A CA 1
ATOM 1228 C C . SER A 1 154 ? -18.510 2.518 -11.644 1.00 31.55 154 SER A C 1
ATOM 1230 O O . SER A 1 154 ? -18.973 1.895 -12.597 1.00 31.55 154 SER A O 1
ATOM 1232 N N . GLN A 1 155 ? -17.411 2.102 -11.010 1.00 32.06 155 GLN A N 1
ATOM 1233 C CA . GLN A 1 155 ? -16.791 0.815 -11.319 1.00 32.06 155 GLN A CA 1
ATOM 1234 C C . GLN A 1 155 ? -16.528 0.055 -10.027 1.00 32.06 155 GLN A C 1
ATOM 1236 O O . GLN A 1 155 ? -15.595 0.361 -9.292 1.00 32.06 155 GLN A O 1
ATOM 1241 N N . GLU A 1 156 ? -17.370 -0.946 -9.759 1.00 34.19 156 GLU A N 1
ATOM 1242 C CA . GLU A 1 156 ? -17.060 -2.048 -8.850 1.00 34.19 156 GLU A CA 1
ATOM 1243 C C . GLU A 1 156 ? -15.731 -2.678 -9.286 1.00 34.19 156 GLU A C 1
ATOM 1245 O O . GLU A 1 156 ? -15.672 -3.581 -10.125 1.00 34.19 156 GLU A O 1
ATOM 1250 N N . THR A 1 157 ? -14.626 -2.187 -8.733 1.00 31.47 157 THR A N 1
ATOM 1251 C CA . THR A 1 157 ? -13.362 -2.900 -8.785 1.00 31.47 157 THR A CA 1
ATOM 1252 C C . THR A 1 157 ? -13.490 -4.048 -7.798 1.00 31.47 157 THR A C 1
ATOM 1254 O O . THR A 1 157 ? -13.394 -3.891 -6.584 1.00 31.47 157 THR A O 1
ATOM 1257 N N . ASN A 1 158 ? -13.783 -5.225 -8.347 1.00 34.06 158 ASN A N 1
ATOM 1258 C CA . ASN A 1 158 ? -13.673 -6.507 -7.669 1.00 34.06 158 ASN A CA 1
ATOM 1259 C C . ASN A 1 158 ? -12.261 -6.657 -7.074 1.00 34.06 158 ASN A C 1
ATOM 1261 O O . ASN A 1 158 ? -11.356 -7.199 -7.708 1.00 34.06 158 ASN A O 1
ATOM 1265 N N . LEU A 1 159 ? -12.061 -6.161 -5.854 1.00 34.34 159 LEU A N 1
ATOM 1266 C CA . LEU A 1 159 ? -10.967 -6.555 -4.978 1.00 34.34 159 LEU A CA 1
ATOM 1267 C C . LEU A 1 159 ? -11.229 -8.017 -4.594 1.00 34.34 159 LEU A C 1
ATOM 1269 O O . LEU A 1 159 ? -12.251 -8.291 -3.965 1.00 34.34 159 LEU A O 1
ATOM 1273 N N . PRO A 1 160 ? -10.374 -8.987 -4.957 1.00 38.62 160 PRO A N 1
ATOM 1274 C CA . PRO A 1 160 ? -10.564 -10.339 -4.479 1.00 38.62 160 PRO A CA 1
ATOM 1275 C C . PRO A 1 160 ? -10.306 -10.395 -2.977 1.00 38.62 160 PRO A C 1
ATOM 1277 O O . PRO A 1 160 ? -9.392 -9.774 -2.429 1.00 38.62 160 PRO A O 1
ATOM 1280 N N . SER A 1 161 ? -11.141 -11.207 -2.349 1.00 52.78 161 SER A N 1
ATOM 1281 C CA . SER A 1 161 ? -11.337 -11.439 -0.922 1.00 52.78 161 SER A CA 1
ATOM 1282 C C . SER A 1 161 ? -10.115 -11.911 -0.124 1.00 52.78 161 SER A C 1
ATOM 1284 O O . SER A 1 161 ? -10.250 -12.171 1.064 1.00 52.78 161 SER A O 1
ATOM 1286 N N . GLU A 1 162 ? -8.930 -12.057 -0.722 1.00 49.00 162 GLU A N 1
ATOM 1287 C CA . GLU A 1 162 ? -7.768 -12.644 -0.039 1.00 49.00 162 GLU A CA 1
ATOM 1288 C C . GLU A 1 162 ? -6.772 -11.639 0.543 1.00 49.00 162 GLU A C 1
ATOM 1290 O O . GLU A 1 162 ? -6.035 -11.998 1.458 1.00 49.00 162 GLU A O 1
ATOM 1295 N N . ALA A 1 163 ? -6.723 -10.395 0.061 1.00 51.88 163 ALA A N 1
ATOM 1296 C CA . ALA A 1 163 ? -5.849 -9.370 0.647 1.00 51.88 163 ALA A CA 1
ATOM 1297 C C . ALA A 1 163 ? -6.529 -8.610 1.800 1.00 51.88 163 ALA A C 1
ATOM 1299 O O . ALA A 1 163 ? -5.854 -8.078 2.680 1.00 51.88 163 ALA A O 1
ATOM 1300 N N . MET A 1 164 ? -7.866 -8.585 1.828 1.00 59.31 164 MET A N 1
ATOM 1301 C CA . MET A 1 164 ? -8.605 -8.062 2.975 1.00 59.31 164 MET A CA 1
ATOM 1302 C C . MET A 1 164 ? -8.512 -9.054 4.134 1.00 59.31 164 MET A C 1
ATOM 1304 O O . MET A 1 164 ? -8.847 -10.225 3.989 1.00 59.31 164 MET A O 1
ATOM 1308 N N . GLY A 1 165 ? -8.014 -8.587 5.279 1.00 74.06 165 GLY A N 1
ATOM 1309 C CA . GLY A 1 165 ? -7.952 -9.394 6.498 1.00 74.06 165 GLY A CA 1
ATOM 1310 C C . GLY A 1 165 ? -6.807 -10.411 6.562 1.00 74.06 165 GLY A C 1
ATOM 1311 O O . GLY A 1 165 ? -6.820 -11.248 7.457 1.00 74.06 165 GLY A O 1
ATOM 1312 N N . ASN A 1 166 ? -5.804 -10.357 5.677 1.00 85.19 166 ASN A N 1
ATOM 1313 C CA . ASN A 1 166 ? -4.619 -11.221 5.757 1.00 85.19 166 ASN A CA 1
ATOM 1314 C C . ASN A 1 166 ? -3.319 -10.399 5.719 1.00 85.19 166 ASN A C 1
ATOM 1316 O O . ASN A 1 166 ? -3.212 -9.421 4.985 1.00 85.19 166 ASN A O 1
ATOM 1320 N N . ILE A 1 167 ? -2.310 -10.823 6.482 1.00 89.12 167 ILE A N 1
ATOM 1321 C CA . ILE A 1 167 ? -0.943 -10.289 6.441 1.00 89.12 167 ILE A CA 1
ATOM 1322 C C . ILE A 1 167 ? -0.044 -11.307 5.743 1.00 89.12 167 ILE A C 1
ATOM 1324 O O . ILE A 1 167 ? -0.042 -12.484 6.098 1.00 89.12 167 ILE A O 1
ATOM 1328 N N . PHE A 1 168 ? 0.763 -10.846 4.789 1.00 89.25 168 PHE A N 1
ATOM 1329 C CA . PHE A 1 168 ? 1.811 -11.652 4.169 1.00 89.25 168 PHE A CA 1
ATOM 1330 C C . PHE A 1 168 ? 3.180 -11.214 4.683 1.00 89.25 168 PHE A C 1
ATOM 1332 O O . PHE A 1 168 ? 3.493 -10.025 4.692 1.00 89.25 168 PHE A O 1
ATOM 1339 N N . LEU A 1 169 ? 3.989 -12.176 5.120 1.00 88.81 169 LEU A N 1
ATOM 1340 C CA . LEU A 1 169 ? 5.302 -11.940 5.714 1.00 88.81 169 LEU A CA 1
ATOM 1341 C C . LEU A 1 169 ? 6.354 -12.789 5.009 1.00 88.81 169 LEU A C 1
ATOM 1343 O O . LEU A 1 169 ? 6.124 -13.970 4.748 1.00 88.81 169 LEU A O 1
ATOM 1347 N N . SER A 1 170 ? 7.526 -12.207 4.762 1.00 88.88 170 SER A N 1
ATOM 1348 C CA . SER A 1 170 ? 8.718 -12.984 4.418 1.00 88.88 170 SER A CA 1
ATOM 1349 C C . SER A 1 170 ? 9.283 -13.630 5.686 1.00 88.88 170 SER A C 1
ATOM 1351 O O . SER A 1 170 ? 9.433 -12.974 6.715 1.00 88.88 170 SER A O 1
ATOM 1353 N N . HIS A 1 171 ? 9.606 -14.914 5.606 1.00 85.50 171 HIS A N 1
ATOM 1354 C CA . HIS A 1 171 ? 10.137 -15.763 6.671 1.00 85.50 171 HIS A CA 1
ATOM 1355 C C . HIS A 1 171 ? 11.276 -16.634 6.108 1.00 85.50 171 HIS A C 1
ATOM 1357 O O . HIS A 1 171 ? 11.386 -16.798 4.894 1.00 85.50 171 HIS A O 1
ATOM 1363 N N . CYS A 1 172 ? 12.098 -17.251 6.962 1.00 79.62 172 CYS A N 1
ATOM 1364 C CA . CYS A 1 172 ? 13.203 -18.132 6.534 1.00 79.62 172 CYS A CA 1
ATOM 1365 C C . CYS A 1 172 ? 12.749 -19.401 5.780 1.00 79.62 172 CYS A C 1
ATOM 1367 O O . CYS A 1 172 ? 13.524 -20.063 5.102 1.00 79.62 172 CYS A O 1
ATOM 1369 N N . GLU A 1 173 ? 11.464 -19.742 5.857 1.00 82.00 173 GLU A N 1
ATOM 1370 C CA . GLU A 1 173 ? 10.865 -20.869 5.122 1.00 82.00 173 GLU A CA 1
ATOM 1371 C C . GLU A 1 173 ? 10.122 -20.405 3.858 1.00 82.00 173 GLU A C 1
ATOM 1373 O O . GLU A 1 173 ? 9.559 -21.216 3.123 1.00 82.00 173 GLU A O 1
ATOM 1378 N N . GLY A 1 174 ? 10.114 -19.095 3.599 1.00 88.12 174 GLY A N 1
ATOM 1379 C CA . GLY A 1 174 ? 9.409 -18.451 2.502 1.00 88.12 174 GLY A CA 1
ATOM 1380 C C . GLY A 1 174 ? 8.306 -17.515 2.964 1.00 88.12 174 GLY A C 1
ATOM 1381 O O . GLY A 1 174 ? 8.466 -16.791 3.940 1.00 88.12 174 GLY A O 1
ATOM 1382 N N . ILE A 1 175 ? 7.197 -17.472 2.237 1.00 90.88 175 ILE A N 1
ATOM 1383 C CA . ILE A 1 175 ? 6.132 -16.497 2.475 1.00 90.88 175 ILE A CA 1
ATOM 1384 C C . ILE A 1 175 ? 5.067 -17.133 3.361 1.00 90.88 175 ILE A C 1
ATOM 1386 O O . ILE A 1 175 ? 4.506 -18.180 3.025 1.00 90.88 175 ILE A O 1
ATOM 1390 N N . ARG A 1 176 ? 4.769 -16.482 4.486 1.00 90.25 176 ARG A N 1
ATOM 1391 C CA . ARG A 1 176 ? 3.687 -16.856 5.401 1.00 90.25 176 ARG A CA 1
ATOM 1392 C C . ARG A 1 176 ? 2.483 -15.945 5.199 1.00 90.25 176 ARG A C 1
ATOM 1394 O O . ARG A 1 176 ? 2.644 -14.733 5.090 1.00 90.25 176 ARG A O 1
ATOM 1401 N N . LYS A 1 177 ? 1.290 -16.536 5.186 1.00 90.44 177 LYS A N 1
ATOM 1402 C CA . LYS A 1 177 ? -0.003 -15.847 5.246 1.00 90.44 177 LYS A CA 1
ATOM 1403 C C . LYS A 1 177 ? -0.543 -15.993 6.661 1.00 90.44 177 LYS A C 1
ATOM 1405 O O . LYS A 1 177 ? -0.685 -17.112 7.149 1.00 90.44 177 LYS A O 1
ATOM 1410 N N . VAL A 1 178 ? -0.832 -14.867 7.298 1.00 91.06 178 VAL A N 1
ATOM 1411 C CA . VAL A 1 178 ? -1.476 -14.787 8.607 1.00 91.06 178 VAL A CA 1
ATOM 1412 C C . VAL A 1 178 ? -2.872 -14.226 8.411 1.00 91.06 178 VAL A C 1
ATOM 1414 O O . VAL A 1 178 ? -3.017 -13.085 7.976 1.00 91.06 178 VAL A O 1
ATOM 1417 N N . SER A 1 179 ? -3.896 -15.008 8.730 1.00 87.88 179 SER A N 1
ATOM 1418 C CA . SER A 1 179 ? -5.267 -14.508 8.741 1.00 87.88 179 SER A CA 1
ATOM 1419 C C . SER A 1 179 ? -5.507 -13.679 9.992 1.00 87.88 179 SER A C 1
ATOM 1421 O O . SER A 1 179 ? -5.264 -14.137 11.102 1.00 87.88 179 SER A O 1
ATOM 1423 N N . LEU A 1 180 ? -5.988 -12.450 9.828 1.00 86.69 180 LEU A N 1
ATOM 1424 C CA . LEU A 1 180 ? -6.360 -11.583 10.947 1.00 86.69 180 LEU A CA 1
ATOM 1425 C C . LEU A 1 180 ? -7.688 -11.997 11.586 1.00 86.69 180 LEU A C 1
ATOM 1427 O O . LEU A 1 180 ? -7.940 -11.646 12.734 1.00 86.69 180 LEU A O 1
ATOM 1431 N N . GLU A 1 181 ? -8.517 -12.747 10.860 1.00 88.56 181 GLU A N 1
ATOM 1432 C CA . GLU A 1 181 ? -9.800 -13.250 11.353 1.00 88.56 181 GLU A CA 1
ATOM 1433 C C . GLU A 1 181 ? -9.625 -14.526 12.179 1.00 88.56 181 GLU A C 1
ATOM 1435 O O . GLU A 1 181 ? -10.141 -14.625 13.291 1.00 88.56 181 GLU A O 1
ATOM 1440 N N . THR A 1 182 ? -8.882 -15.501 11.649 1.00 89.56 182 THR A N 1
ATOM 1441 C CA . THR A 1 182 ? -8.715 -16.822 12.283 1.00 89.56 182 THR A CA 1
ATOM 1442 C C . THR A 1 182 ? -7.425 -16.943 13.092 1.00 89.56 182 THR A C 1
ATOM 1444 O O . THR A 1 182 ? -7.282 -17.873 13.882 1.00 89.56 182 THR A O 1
ATOM 1447 N N . VAL A 1 183 ? -6.480 -16.008 12.922 1.00 88.00 183 VAL A N 1
ATOM 1448 C CA . VAL A 1 183 ? -5.123 -16.045 13.504 1.00 88.00 183 VAL A CA 1
ATOM 1449 C C . VAL A 1 183 ? -4.288 -17.234 12.989 1.00 88.00 183 VAL A C 1
ATOM 1451 O O . VAL A 1 183 ? -3.183 -17.494 13.465 1.00 88.00 183 VAL A O 1
ATOM 1454 N N . GLU A 1 184 ? -4.768 -17.946 11.967 1.00 90.31 184 GLU A N 1
ATOM 1455 C CA . GLU A 1 184 ? -4.019 -19.025 11.330 1.00 90.31 184 GLU A CA 1
ATOM 1456 C C . GLU A 1 184 ? -2.806 -18.481 10.575 1.00 90.31 184 GLU A C 1
ATOM 1458 O O . GLU A 1 184 ? -2.896 -17.490 9.848 1.00 90.31 184 GLU A O 1
ATOM 1463 N N . CYS A 1 185 ? -1.667 -19.158 10.730 1.00 89.75 185 CYS A N 1
ATOM 1464 C CA . CYS A 1 185 ? -0.407 -18.813 10.084 1.00 89.75 185 CYS A CA 1
ATOM 1465 C C . CYS A 1 185 ? 0.093 -20.001 9.263 1.00 89.75 185 CYS A C 1
ATOM 1467 O O . CYS A 1 185 ? 0.624 -20.967 9.813 1.00 89.75 185 CYS A O 1
ATOM 1469 N N . ASN A 1 186 ? -0.048 -19.902 7.943 1.00 89.88 186 ASN A N 1
ATOM 1470 C CA . ASN A 1 186 ? 0.298 -20.964 7.004 1.00 89.88 186 ASN A CA 1
ATOM 1471 C C . ASN A 1 186 ? 1.413 -20.505 6.060 1.00 89.88 186 ASN A C 1
ATOM 1473 O O . ASN A 1 186 ? 1.458 -19.344 5.647 1.00 89.88 186 ASN A O 1
ATOM 1477 N N . VAL A 1 187 ? 2.317 -21.417 5.701 1.00 89.56 187 VAL A N 1
ATOM 1478 C CA . VAL A 1 187 ? 3.295 -21.171 4.633 1.00 89.56 187 VAL A CA 1
ATOM 1479 C C . VAL A 1 187 ? 2.565 -21.297 3.299 1.00 89.56 187 VAL A C 1
ATOM 1481 O O . VAL A 1 187 ? 2.013 -22.350 2.996 1.00 89.56 187 VAL A O 1
ATOM 1484 N N . VAL A 1 188 ? 2.539 -20.213 2.522 1.00 89.06 188 VAL A N 1
ATOM 1485 C CA . VAL A 1 188 ? 1.865 -20.158 1.212 1.00 89.06 188 VAL A CA 1
ATOM 1486 C C . VAL A 1 188 ? 2.839 -20.285 0.049 1.00 89.06 188 VAL A C 1
ATOM 1488 O O . VAL A 1 188 ? 2.456 -20.741 -1.021 1.00 89.06 188 VAL A O 1
ATOM 1491 N N . VAL A 1 189 ? 4.107 -19.927 0.259 1.00 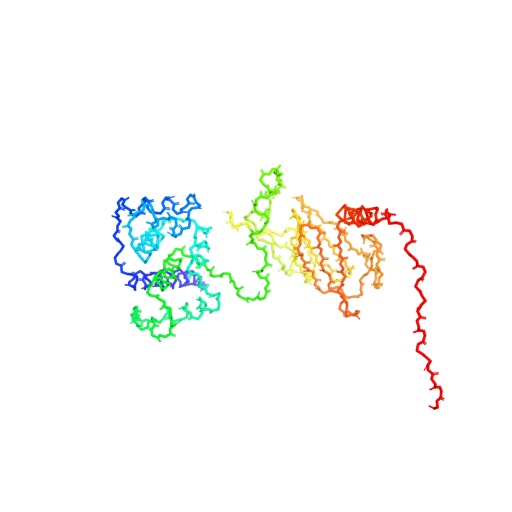89.06 189 VAL A N 1
ATOM 1492 C CA . VAL A 1 189 ? 5.177 -20.139 -0.719 1.00 89.06 189 VAL A CA 1
ATOM 1493 C C . VAL A 1 189 ? 6.405 -20.635 0.019 1.00 89.06 189 VAL A C 1
ATOM 1495 O O . VAL A 1 189 ? 6.938 -19.921 0.863 1.00 89.06 189 VAL A O 1
ATOM 1498 N N . GLN A 1 190 ? 6.878 -21.831 -0.323 1.00 88.31 190 GLN A N 1
ATOM 1499 C CA . GLN A 1 190 ? 8.117 -22.359 0.235 1.00 88.31 190 GLN A CA 1
ATOM 1500 C C . GLN A 1 190 ? 9.321 -21.733 -0.480 1.00 88.31 190 GLN A C 1
ATOM 1502 O O . GLN A 1 190 ? 9.482 -21.889 -1.693 1.00 88.31 190 GLN A O 1
ATOM 1507 N N . LEU A 1 191 ? 10.193 -21.063 0.271 1.00 83.62 191 LEU A N 1
ATOM 1508 C CA . LEU A 1 191 ? 11.488 -20.584 -0.207 1.00 83.62 191 LEU A CA 1
ATOM 1509 C C . LEU A 1 191 ? 12.576 -21.145 0.714 1.00 83.62 191 LEU A C 1
ATOM 1511 O O . LEU A 1 191 ? 12.444 -21.113 1.932 1.00 83.62 191 LEU A O 1
ATOM 1515 N N . ASN A 1 192 ? 13.658 -21.669 0.142 1.00 80.44 192 ASN A N 1
ATOM 1516 C CA . ASN A 1 192 ? 14.762 -22.248 0.915 1.00 80.44 192 ASN A CA 1
ATOM 1517 C C . ASN A 1 192 ? 15.662 -21.132 1.477 1.00 80.44 192 ASN A C 1
ATOM 1519 O O . ASN A 1 192 ? 16.713 -20.853 0.891 1.00 80.44 192 ASN A O 1
ATOM 1523 N N . ASP A 1 193 ? 15.205 -20.475 2.548 1.00 66.19 193 ASP A N 1
ATOM 1524 C CA . ASP A 1 193 ? 15.868 -19.366 3.255 1.00 66.19 193 ASP A CA 1
ATOM 1525 C C . ASP A 1 193 ? 16.326 -18.236 2.326 1.00 66.19 193 ASP A C 1
ATOM 1527 O O . ASP A 1 193 ? 17.466 -17.775 2.332 1.00 66.19 193 ASP A O 1
ATOM 1531 N N . GLN A 1 194 ? 15.416 -17.839 1.435 1.00 74.81 194 GLN A N 1
ATOM 1532 C CA . GLN A 1 194 ? 15.631 -16.740 0.502 1.00 74.81 194 GLN A CA 1
ATOM 1533 C C . GLN A 1 194 ? 14.871 -15.518 1.019 1.00 74.81 194 GLN A C 1
ATOM 1535 O O . GLN A 1 194 ? 13.635 -15.555 1.016 1.00 74.81 194 GLN A O 1
ATOM 1540 N N . PRO A 1 195 ? 15.557 -14.442 1.439 1.00 74.62 195 PRO A N 1
ATOM 1541 C CA . PRO A 1 195 ? 14.871 -13.202 1.748 1.00 74.62 195 PRO A CA 1
ATOM 1542 C C . PRO A 1 195 ? 14.163 -12.697 0.488 1.00 74.62 195 PRO A C 1
ATOM 1544 O O . PRO A 1 195 ? 14.726 -12.681 -0.609 1.00 74.62 195 PRO A O 1
ATOM 1547 N N . CYS A 1 196 ? 12.905 -12.302 0.647 1.00 87.69 196 CYS A N 1
ATOM 1548 C CA . CYS A 1 196 ? 12.122 -11.708 -0.422 1.00 87.69 196 CYS A CA 1
ATOM 1549 C C . CYS A 1 196 ? 11.423 -10.452 0.086 1.00 87.69 196 CYS A C 1
ATOM 1551 O O . CYS A 1 196 ? 11.000 -10.358 1.237 1.00 87.69 196 CYS A O 1
ATOM 1553 N N . MET A 1 197 ? 11.309 -9.472 -0.797 1.00 91.38 197 MET A N 1
ATOM 1554 C CA . MET A 1 197 ? 10.496 -8.287 -0.584 1.00 91.38 197 MET A CA 1
ATOM 1555 C C . MET A 1 197 ? 9.124 -8.549 -1.177 1.00 91.38 197 MET A C 1
ATOM 1557 O O . MET A 1 197 ? 9.027 -9.087 -2.278 1.00 91.38 197 MET A O 1
ATOM 1561 N N . LEU A 1 198 ? 8.081 -8.159 -0.451 1.00 92.56 198 LEU A N 1
ATOM 1562 C CA . LEU A 1 198 ? 6.689 -8.326 -0.852 1.00 92.56 198 LEU A CA 1
ATOM 1563 C C . LEU A 1 198 ? 6.095 -6.977 -1.245 1.00 92.56 198 LEU A C 1
ATOM 1565 O O . LEU A 1 198 ? 6.384 -5.958 -0.618 1.00 92.56 198 LEU A O 1
ATOM 1569 N N . THR A 1 199 ? 5.227 -6.967 -2.250 1.00 91.12 199 THR A N 1
ATOM 1570 C CA . THR A 1 199 ? 4.413 -5.794 -2.574 1.00 91.12 199 THR A CA 1
ATOM 1571 C C . THR A 1 199 ? 3.060 -6.213 -3.144 1.00 91.12 199 THR A C 1
ATOM 1573 O O . THR A 1 199 ? 2.934 -7.286 -3.735 1.00 91.12 199 THR A O 1
ATOM 1576 N N . SER A 1 200 ? 2.029 -5.394 -2.949 1.00 87.88 200 SER A N 1
ATOM 1577 C CA . SER A 1 200 ? 0.724 -5.598 -3.583 1.00 87.88 200 SER A CA 1
ATOM 1578 C C . SER A 1 200 ? 0.754 -5.084 -5.019 1.00 87.88 200 SER A C 1
ATOM 1580 O O . SER A 1 200 ? 1.460 -4.132 -5.321 1.00 87.88 200 SER A O 1
ATOM 1582 N N . PHE A 1 201 ? -0.003 -5.693 -5.923 1.00 84.31 201 PHE A N 1
ATOM 1583 C CA . PHE A 1 201 ? -0.140 -5.254 -7.309 1.00 84.31 201 PHE A CA 1
ATOM 1584 C C . PHE A 1 201 ? -1.566 -5.518 -7.783 1.00 84.31 201 PHE A C 1
ATOM 1586 O O . PHE A 1 201 ? -1.898 -6.610 -8.260 1.00 84.31 201 PHE A O 1
ATOM 1593 N N . GLY A 1 202 ? -2.439 -4.530 -7.576 1.00 79.94 202 GLY A N 1
ATOM 1594 C CA . GLY A 1 202 ? -3.878 -4.737 -7.650 1.00 79.94 202 GLY A CA 1
ATOM 1595 C C . GLY A 1 202 ? -4.302 -5.821 -6.665 1.00 79.94 202 GLY A C 1
ATOM 1596 O O . GLY A 1 202 ? -4.031 -5.747 -5.471 1.00 79.94 202 GLY A O 1
ATOM 1597 N N . SER A 1 203 ? -4.919 -6.871 -7.190 1.00 76.81 203 SER A N 1
ATOM 1598 C CA . SER A 1 203 ? -5.380 -8.031 -6.432 1.00 76.81 203 SER A CA 1
ATOM 1599 C C . SER A 1 203 ? -4.300 -9.027 -6.009 1.00 76.81 203 SER A C 1
ATOM 1601 O O . SER A 1 203 ? -4.596 -9.976 -5.285 1.00 76.81 203 SER A O 1
ATOM 1603 N N . GLN A 1 204 ? -3.081 -8.884 -6.521 1.00 83.88 204 GLN A N 1
ATOM 1604 C CA . GLN A 1 204 ? -2.044 -9.905 -6.417 1.00 83.88 204 GLN A CA 1
ATOM 1605 C C . GLN A 1 204 ? -0.964 -9.488 -5.427 1.00 83.88 204 GLN A C 1
ATOM 1607 O O . GLN A 1 204 ? -0.714 -8.300 -5.227 1.00 83.88 204 GLN A O 1
ATOM 1612 N N . ILE A 1 205 ? -0.278 -10.474 -4.852 1.00 89.75 205 ILE A N 1
ATOM 1613 C CA . ILE A 1 205 ? 0.975 -10.250 -4.130 1.00 89.75 205 ILE A CA 1
ATOM 1614 C C . ILE A 1 205 ? 2.126 -10.626 -5.054 1.00 89.75 205 ILE A C 1
ATOM 1616 O O . ILE A 1 205 ? 2.170 -11.729 -5.610 1.00 89.75 205 ILE A O 1
ATOM 1620 N N . LEU A 1 206 ? 3.053 -9.691 -5.214 1.00 92.62 206 LEU A N 1
ATOM 1621 C CA . LEU A 1 206 ? 4.321 -9.908 -5.885 1.00 92.62 206 LEU A CA 1
ATOM 1622 C C . LEU A 1 206 ? 5.427 -10.071 -4.854 1.00 92.62 206 LEU A C 1
ATOM 1624 O O . LEU A 1 206 ? 5.383 -9.472 -3.778 1.00 92.62 206 LEU A O 1
ATOM 1628 N N . PHE A 1 207 ? 6.439 -10.849 -5.215 1.00 93.00 207 PHE A N 1
ATOM 1629 C CA . PHE A 1 207 ? 7.634 -11.007 -4.409 1.00 93.00 207 PHE A CA 1
ATOM 1630 C C . PHE A 1 207 ? 8.901 -11.004 -5.257 1.00 93.00 207 PHE A C 1
ATOM 1632 O O . PHE A 1 207 ? 8.911 -11.475 -6.399 1.00 93.00 207 PHE A O 1
ATOM 1639 N N . SER A 1 208 ? 9.984 -10.472 -4.697 1.00 92.75 208 SER A N 1
ATOM 1640 C CA . SER A 1 208 ? 11.303 -10.573 -5.310 1.00 92.75 208 SER A CA 1
ATOM 1641 C C . SER A 1 208 ? 11.905 -11.954 -5.082 1.00 92.75 208 SER A C 1
ATOM 1643 O O . SER A 1 208 ? 11.837 -12.511 -3.991 1.00 92.75 208 SER A O 1
ATOM 1645 N N . ASN A 1 209 ? 12.544 -12.508 -6.107 1.00 89.94 209 ASN A N 1
ATOM 1646 C CA . ASN A 1 209 ? 13.382 -13.688 -5.968 1.00 89.94 209 ASN A CA 1
ATOM 1647 C C . ASN A 1 209 ? 14.810 -13.317 -6.352 1.00 89.94 209 ASN A C 1
ATOM 1649 O O . ASN A 1 209 ? 15.183 -13.404 -7.521 1.00 89.94 209 ASN A O 1
ATOM 1653 N N . GLN A 1 210 ? 15.581 -12.892 -5.352 1.00 85.56 210 GLN A N 1
ATOM 1654 C CA . GLN A 1 210 ? 16.921 -12.335 -5.544 1.00 85.56 210 GLN A CA 1
ATOM 1655 C C . GLN A 1 210 ? 17.844 -13.354 -6.229 1.00 85.56 210 GLN A C 1
ATOM 1657 O O . GLN A 1 210 ? 18.364 -13.097 -7.301 1.00 85.56 210 GLN A O 1
ATOM 1662 N N . LYS A 1 211 ? 17.908 -14.602 -5.743 1.00 85.06 211 LYS A N 1
ATOM 1663 C CA . LYS A 1 211 ? 18.728 -15.665 -6.363 1.00 85.06 211 LYS A CA 1
ATOM 1664 C C . LYS A 1 211 ? 18.330 -16.033 -7.795 1.00 85.06 211 LYS A C 1
ATOM 1666 O O . LYS A 1 211 ? 19.101 -16.677 -8.506 1.00 85.06 211 LYS A O 1
ATOM 1671 N N . ARG A 1 212 ? 17.097 -15.733 -8.203 1.00 87.94 212 ARG A N 1
ATOM 1672 C CA . ARG A 1 212 ? 16.611 -16.003 -9.563 1.00 87.94 212 ARG A CA 1
ATOM 1673 C C . ARG A 1 212 ? 16.537 -14.745 -10.418 1.00 87.94 212 ARG A C 1
ATOM 1675 O O . ARG A 1 212 ? 15.994 -14.862 -11.516 1.00 87.94 212 ARG A O 1
ATOM 1682 N N . GLU A 1 213 ? 17.014 -13.605 -9.920 1.00 89.38 213 GLU A N 1
ATOM 1683 C CA . GLU A 1 213 ? 16.994 -12.301 -10.590 1.00 89.38 213 GLU A CA 1
ATOM 1684 C C . GLU A 1 213 ? 15.659 -12.033 -11.300 1.00 89.38 213 GLU A C 1
ATOM 1686 O O . GLU A 1 213 ? 15.588 -11.776 -12.499 1.00 89.38 213 GLU A O 1
ATOM 1691 N N . SER A 1 214 ? 14.551 -12.220 -10.577 1.00 92.88 214 SER A N 1
ATOM 1692 C CA . SER A 1 214 ? 13.203 -12.107 -11.146 1.00 92.88 214 SER A CA 1
ATOM 1693 C C . SER A 1 214 ? 12.159 -11.731 -10.101 1.00 92.88 214 SER A C 1
ATOM 1695 O O . SER A 1 214 ? 12.314 -11.982 -8.905 1.00 92.88 214 SER A O 1
ATOM 1697 N N . VAL A 1 215 ? 11.056 -11.149 -10.569 1.00 93.88 215 VAL A N 1
ATOM 1698 C CA . VAL A 1 215 ? 9.863 -10.860 -9.765 1.00 93.88 215 VAL A CA 1
ATOM 1699 C C . VAL A 1 215 ? 8.815 -11.919 -10.059 1.00 93.88 215 VAL A C 1
ATOM 1701 O O . VAL A 1 215 ? 8.561 -12.267 -11.214 1.00 93.88 215 VAL A O 1
ATOM 1704 N N . TRP A 1 216 ? 8.193 -12.428 -9.009 1.00 93.44 216 TRP A N 1
ATOM 1705 C CA . TRP A 1 216 ? 7.220 -13.507 -9.067 1.00 93.44 216 TRP A CA 1
ATOM 1706 C C . TRP A 1 216 ? 5.879 -13.010 -8.546 1.00 93.44 216 TRP A C 1
ATOM 1708 O O . TRP A 1 216 ? 5.828 -12.120 -7.701 1.00 93.44 216 TRP A O 1
ATOM 1718 N N . LYS A 1 217 ? 4.791 -13.586 -9.050 1.00 91.44 217 LYS A N 1
ATOM 1719 C CA . LYS A 1 217 ? 3.439 -13.358 -8.542 1.00 91.44 217 LYS A CA 1
ATOM 1720 C C . LYS A 1 217 ? 2.893 -14.615 -7.891 1.00 91.44 217 LYS A C 1
ATOM 1722 O O . LYS A 1 217 ? 3.109 -15.721 -8.390 1.00 91.44 217 LYS A O 1
ATOM 1727 N N . MET A 1 218 ? 2.169 -14.417 -6.800 1.00 89.38 218 MET A N 1
ATOM 1728 C CA . MET A 1 218 ? 1.421 -15.456 -6.108 1.00 89.38 218 MET A CA 1
ATOM 1729 C C . MET A 1 218 ? -0.022 -15.473 -6.616 1.00 89.38 218 MET A C 1
ATOM 1731 O O . MET A 1 218 ? -0.678 -14.431 -6.696 1.00 89.38 218 MET A O 1
ATOM 1735 N N . LYS A 1 219 ? -0.499 -16.658 -6.990 1.00 81.94 219 LYS A N 1
ATOM 1736 C CA . LYS A 1 219 ? -1.887 -16.916 -7.371 1.00 81.94 219 LYS A CA 1
ATOM 1737 C C . LYS A 1 219 ? -2.716 -17.271 -6.139 1.00 81.94 219 LYS A C 1
ATOM 1739 O O . LYS A 1 219 ? -2.191 -17.701 -5.116 1.00 81.94 219 LYS A O 1
ATOM 1744 N N . THR A 1 220 ? -4.026 -17.120 -6.282 1.00 72.31 220 THR A N 1
ATOM 1745 C CA . THR A 1 220 ? -5.048 -17.397 -5.260 1.00 72.31 220 THR A CA 1
ATOM 1746 C C . THR A 1 220 ? -5.051 -18.864 -4.804 1.00 72.31 220 THR A C 1
ATOM 1748 O O . THR A 1 220 ? -5.475 -19.182 -3.703 1.00 72.31 220 THR A O 1
ATOM 1751 N N . ASP A 1 221 ? -4.553 -19.775 -5.641 1.00 71.44 221 ASP A N 1
ATOM 1752 C CA . ASP A 1 221 ? -4.416 -21.205 -5.345 1.00 71.44 221 ASP A CA 1
ATOM 1753 C C . ASP A 1 221 ? -3.058 -21.571 -4.709 1.00 71.44 221 ASP A C 1
ATOM 1755 O O . ASP A 1 221 ? -2.732 -22.749 -4.575 1.00 71.44 221 ASP A O 1
ATOM 1759 N N . GLY A 1 222 ? -2.246 -20.572 -4.344 1.00 72.88 222 GLY A N 1
ATOM 1760 C CA . GLY A 1 222 ? -0.908 -20.757 -3.777 1.00 72.88 222 GLY A CA 1
ATOM 1761 C C . GLY A 1 222 ? 0.180 -21.075 -4.808 1.00 72.88 222 GLY A C 1
ATOM 1762 O O . GLY A 1 222 ? 1.355 -21.163 -4.449 1.00 72.88 222 GLY A O 1
ATOM 1763 N N . GLN A 1 223 ? -0.154 -21.210 -6.096 1.00 83.88 223 GLN A N 1
ATOM 1764 C CA . GLN A 1 223 ? 0.864 -21.361 -7.133 1.00 83.88 223 GLN A CA 1
ATOM 1765 C C . GLN A 1 223 ? 1.632 -20.052 -7.335 1.00 83.88 223 GLN A C 1
ATOM 1767 O O . GLN A 1 223 ? 1.097 -18.952 -7.194 1.00 83.88 223 GLN A O 1
ATOM 1772 N N . VAL A 1 224 ? 2.896 -20.163 -7.740 1.00 90.50 224 VAL A N 1
ATOM 1773 C CA . VAL A 1 224 ? 3.731 -19.006 -8.071 1.00 90.50 224 VAL A CA 1
ATOM 1774 C C . VAL A 1 224 ? 4.185 -19.065 -9.517 1.00 90.50 224 VAL A C 1
ATOM 1776 O O . VAL A 1 224 ? 4.511 -20.129 -10.043 1.00 90.50 224 VAL A O 1
ATOM 1779 N N . GLU A 1 225 ? 4.238 -17.912 -10.171 1.00 91.94 225 GLU A N 1
ATOM 1780 C CA . GLU A 1 225 ? 4.786 -17.809 -11.520 1.00 91.94 225 GLU A CA 1
ATOM 1781 C C . GLU A 1 225 ? 5.585 -16.523 -11.703 1.00 91.94 225 GLU A C 1
ATOM 1783 O O . GLU A 1 225 ? 5.378 -15.531 -11.006 1.00 91.94 225 GLU A O 1
ATOM 1788 N N . VAL A 1 226 ? 6.512 -16.542 -12.658 1.00 92.06 226 VAL A N 1
ATOM 1789 C CA . VAL A 1 226 ? 7.335 -15.376 -12.985 1.00 92.06 226 VAL A CA 1
ATOM 1790 C C . VAL A 1 226 ? 6.442 -14.270 -13.540 1.00 92.06 226 VAL A C 1
ATOM 1792 O O . VAL A 1 226 ? 5.744 -14.470 -14.538 1.00 92.06 226 VAL A O 1
ATOM 1795 N N . PHE A 1 227 ? 6.486 -13.110 -12.894 1.00 92.00 227 PHE A N 1
ATOM 1796 C CA . PHE A 1 227 ? 5.826 -11.893 -13.345 1.00 92.00 227 PHE A CA 1
ATOM 1797 C C . PHE A 1 227 ? 6.700 -11.152 -14.361 1.00 92.00 227 PHE A C 1
ATOM 1799 O O . PHE A 1 227 ? 6.241 -10.833 -15.456 1.00 92.00 227 PHE A O 1
ATOM 1806 N N . THR A 1 228 ? 7.970 -10.926 -14.022 1.00 92.62 228 THR A N 1
ATOM 1807 C CA . THR A 1 228 ? 8.951 -10.284 -14.903 1.00 92.62 228 THR A CA 1
ATOM 1808 C C . THR A 1 228 ? 10.369 -10.749 -14.556 1.00 92.62 228 THR A C 1
ATOM 1810 O O . THR A 1 228 ? 10.628 -11.141 -13.415 1.00 92.62 228 THR A O 1
ATOM 1813 N N . GLY A 1 229 ? 11.284 -10.717 -15.522 1.00 91.00 229 GLY A N 1
ATOM 1814 C CA . GLY A 1 229 ? 12.657 -11.206 -15.373 1.00 91.00 229 GLY A CA 1
ATOM 1815 C C . GLY A 1 229 ? 12.869 -12.605 -15.946 1.00 91.00 229 GLY A C 1
ATOM 1816 O O . GLY A 1 229 ? 11.999 -13.475 -15.848 1.00 91.00 229 GLY A O 1
ATOM 1817 N N . CYS A 1 230 ? 14.041 -12.833 -16.532 1.00 90.75 230 CYS A N 1
ATOM 1818 C CA . CYS A 1 230 ? 14.457 -14.138 -17.023 1.00 90.75 230 CYS A CA 1
ATOM 1819 C C . CYS A 1 230 ? 15.176 -14.926 -15.918 1.00 90.75 230 CYS A C 1
ATOM 1821 O O . CYS A 1 230 ? 16.223 -14.529 -15.409 1.00 90.75 230 CYS A O 1
ATOM 1823 N N . VAL A 1 231 ? 14.596 -16.060 -15.525 1.00 87.75 231 VAL A N 1
ATOM 1824 C CA . VAL A 1 231 ? 15.097 -16.864 -14.404 1.00 87.75 231 VAL A CA 1
ATOM 1825 C C . VAL A 1 231 ? 16.519 -17.343 -14.685 1.00 87.75 231 VAL A C 1
ATOM 1827 O O . VAL A 1 231 ? 16.730 -18.108 -15.621 1.00 87.75 231 VAL A O 1
ATOM 1830 N N . ARG A 1 232 ? 17.454 -16.984 -13.793 1.00 80.69 232 ARG A N 1
ATOM 1831 C CA . ARG A 1 232 ? 18.888 -17.344 -13.865 1.00 80.69 232 ARG A CA 1
ATOM 1832 C C . ARG A 1 232 ? 19.638 -16.743 -15.059 1.00 80.69 232 ARG A C 1
ATOM 1834 O O . ARG A 1 232 ? 20.715 -17.227 -15.394 1.00 80.69 232 ARG A O 1
ATOM 1841 N N . GLU A 1 233 ? 19.105 -15.692 -15.669 1.00 87.12 233 GLU A N 1
ATOM 1842 C CA . GLU A 1 233 ? 19.806 -14.934 -16.700 1.00 87.12 233 GLU A CA 1
ATOM 1843 C C . GLU A 1 233 ? 19.966 -13.484 -16.250 1.00 87.12 233 GLU A C 1
ATOM 1845 O O . GLU A 1 233 ? 19.103 -12.636 -16.483 1.00 87.12 233 GLU A O 1
ATOM 1850 N N . GLU A 1 234 ? 21.097 -13.214 -15.603 1.00 86.62 234 GLU A N 1
ATOM 1851 C CA . GLU A 1 234 ? 21.452 -11.869 -15.170 1.00 86.62 234 GLU A CA 1
ATOM 1852 C C . GLU A 1 234 ? 21.715 -10.931 -16.360 1.00 86.62 234 GLU A C 1
ATOM 1854 O O . GLU A 1 234 ? 22.074 -11.337 -17.472 1.00 86.62 234 GLU A O 1
ATOM 1859 N N . GLY A 1 235 ? 21.542 -9.638 -16.118 1.00 87.62 235 GLY A N 1
ATOM 1860 C CA . GLY A 1 235 ? 21.818 -8.577 -17.081 1.00 87.62 235 GLY A CA 1
ATOM 1861 C C . GLY A 1 235 ? 20.922 -7.377 -16.835 1.00 87.62 235 GLY A C 1
ATOM 1862 O O . GLY A 1 235 ? 20.017 -7.440 -16.026 1.00 87.62 235 GLY A O 1
ATOM 1863 N N . SER A 1 236 ? 21.131 -6.273 -17.543 1.00 88.62 236 SER A N 1
ATOM 1864 C CA . SER A 1 236 ? 20.227 -5.122 -17.444 1.00 88.62 236 SER A CA 1
ATOM 1865 C C . SER A 1 236 ? 19.658 -4.833 -18.816 1.00 88.62 236 SER A C 1
ATOM 1867 O O . SER A 1 236 ? 20.178 -4.023 -19.576 1.00 88.62 236 SER A O 1
ATOM 1869 N N . VAL A 1 237 ? 18.624 -5.598 -19.156 1.00 89.81 237 VAL A N 1
ATOM 1870 C CA . VAL A 1 237 ? 17.964 -5.542 -20.461 1.00 89.81 237 VAL A CA 1
ATOM 1871 C C . VAL A 1 237 ? 16.497 -5.250 -20.220 1.00 89.81 237 VAL A C 1
ATOM 1873 O O . VAL A 1 237 ? 15.823 -5.976 -19.487 1.00 89.81 237 VAL A O 1
ATOM 1876 N N . ASP A 1 238 ? 16.019 -4.161 -20.805 1.00 85.56 238 ASP A N 1
ATOM 1877 C CA . ASP A 1 238 ? 14.597 -3.851 -20.816 1.00 85.56 238 ASP A CA 1
ATOM 1878 C C . ASP A 1 238 ? 13.893 -4.751 -21.836 1.00 85.56 238 ASP A C 1
ATOM 1880 O O . ASP A 1 238 ? 14.449 -5.095 -22.878 1.00 85.56 238 ASP A O 1
ATOM 1884 N N . GLY A 1 239 ? 12.669 -5.166 -21.531 1.00 82.62 239 GLY A N 1
ATOM 1885 C CA . GLY A 1 239 ? 11.945 -6.125 -22.356 1.00 82.62 239 GLY A CA 1
ATOM 1886 C C . GLY A 1 239 ? 10.567 -6.427 -21.794 1.00 82.62 239 GLY A C 1
ATOM 1887 O O . GLY A 1 239 ? 10.198 -5.957 -20.714 1.00 82.62 239 GLY A O 1
ATOM 1888 N N . LYS A 1 240 ? 9.780 -7.215 -22.527 1.00 83.50 240 LYS A N 1
ATOM 1889 C CA . LYS A 1 240 ? 8.436 -7.596 -22.087 1.00 83.50 240 LYS A CA 1
ATOM 1890 C C . LYS A 1 240 ? 8.499 -8.799 -21.151 1.00 83.50 240 LYS A C 1
ATOM 1892 O O . LYS A 1 240 ? 8.876 -9.895 -21.556 1.00 83.50 240 LYS A O 1
ATOM 1897 N N . GLY A 1 241 ? 8.061 -8.615 -19.906 1.00 85.19 241 GLY A N 1
ATOM 1898 C CA . GLY A 1 241 ? 7.893 -9.702 -18.937 1.00 85.19 241 GLY A CA 1
ATOM 1899 C C . GLY A 1 241 ? 9.160 -10.546 -18.769 1.00 85.19 241 GLY A C 1
ATOM 1900 O O . GLY A 1 241 ? 10.156 -10.085 -18.227 1.00 85.19 241 GLY A O 1
ATOM 1901 N N . LYS A 1 242 ? 9.136 -11.795 -19.247 1.00 89.12 242 LYS A N 1
ATOM 1902 C CA . LYS A 1 242 ? 10.265 -12.738 -19.121 1.00 89.12 242 LYS A CA 1
ATOM 1903 C C . LYS A 1 242 ? 11.471 -12.403 -20.006 1.00 89.12 242 LYS A C 1
ATOM 1905 O O . LYS A 1 242 ? 12.520 -13.003 -19.824 1.00 89.12 242 LYS A O 1
ATOM 1910 N N . GLU A 1 243 ? 11.330 -11.485 -20.960 1.00 87.44 243 GLU A N 1
ATOM 1911 C CA . GLU A 1 243 ? 12.444 -11.029 -21.803 1.00 87.44 243 GLU A CA 1
ATOM 1912 C C . GLU A 1 243 ? 13.337 -10.010 -21.086 1.00 87.44 243 GLU A C 1
ATOM 1914 O O . GLU A 1 243 ? 14.482 -9.810 -21.493 1.00 87.44 243 GLU A O 1
ATOM 1919 N N . CYS A 1 244 ? 12.834 -9.359 -20.028 1.00 90.44 244 CYS A N 1
ATOM 1920 C CA . CYS A 1 244 ? 13.649 -8.428 -19.261 1.00 90.44 244 CYS A CA 1
ATOM 1921 C C . CYS A 1 244 ? 14.654 -9.181 -18.382 1.00 90.44 244 CYS A C 1
ATOM 1923 O O . CYS A 1 244 ? 14.439 -10.328 -17.982 1.00 90.44 244 CYS A O 1
ATOM 1925 N N . ARG A 1 245 ? 15.756 -8.515 -18.052 1.00 92.38 245 ARG A N 1
ATOM 1926 C CA . ARG A 1 245 ? 16.810 -9.054 -17.188 1.00 92.38 245 ARG A CA 1
ATOM 1927 C C . ARG A 1 245 ? 17.157 -8.046 -16.101 1.00 92.38 245 ARG A C 1
ATOM 1929 O O . ARG A 1 245 ? 17.108 -6.836 -16.353 1.00 92.38 245 ARG A O 1
ATOM 1936 N N . PHE A 1 246 ? 17.497 -8.572 -14.928 1.00 91.38 246 PHE A N 1
ATOM 1937 C CA . PHE A 1 246 ? 17.998 -7.821 -13.777 1.00 91.38 246 PHE A CA 1
ATOM 1938 C C . PHE A 1 246 ? 19.402 -8.301 -13.428 1.00 91.38 246 PHE A C 1
ATOM 1940 O O . PHE A 1 246 ? 19.740 -9.459 -13.688 1.00 91.38 246 PHE A O 1
ATOM 1947 N N . ARG A 1 247 ? 20.240 -7.398 -12.915 1.00 90.31 247 ARG A N 1
ATOM 1948 C CA . ARG A 1 247 ? 21.622 -7.731 -12.580 1.00 90.31 247 ARG A CA 1
ATOM 1949 C C . ARG A 1 247 ? 21.788 -7.999 -11.088 1.00 90.31 247 ARG A C 1
ATOM 1951 O O . ARG A 1 247 ? 22.473 -8.944 -10.734 1.00 90.31 247 ARG A O 1
ATOM 1958 N N . GLU A 1 248 ? 21.142 -7.196 -10.247 1.00 89.00 248 GLU A N 1
ATOM 1959 C CA . GLU A 1 248 ? 21.035 -7.476 -8.813 1.00 89.00 248 GLU A CA 1
ATOM 1960 C C . GLU A 1 248 ? 19.727 -6.893 -8.274 1.00 89.00 248 GLU A C 1
ATOM 1962 O O . GLU A 1 248 ? 19.640 -5.736 -7.847 1.00 89.00 248 GLU A O 1
ATOM 1967 N N . LEU A 1 249 ? 18.663 -7.683 -8.346 1.00 90.62 249 LEU A N 1
ATOM 1968 C CA . LEU A 1 249 ? 17.346 -7.270 -7.895 1.00 90.62 249 LEU A CA 1
ATOM 1969 C C . LEU A 1 249 ? 17.291 -7.265 -6.366 1.00 90.62 249 LEU A C 1
ATOM 1971 O O . LEU A 1 249 ? 17.262 -8.316 -5.730 1.00 90.62 249 LEU A O 1
ATOM 1975 N N . MET A 1 250 ? 17.183 -6.078 -5.768 1.00 88.00 250 MET A N 1
ATOM 1976 C CA . MET A 1 250 ? 17.154 -5.932 -4.306 1.00 88.00 250 MET A CA 1
ATOM 1977 C C . MET A 1 250 ? 15.759 -5.708 -3.740 1.00 88.00 250 MET A C 1
ATOM 1979 O O . MET A 1 250 ? 15.346 -6.392 -2.802 1.00 88.00 250 MET A O 1
ATOM 1983 N N . GLY A 1 251 ? 15.022 -4.767 -4.321 1.00 87.88 251 GLY A N 1
ATOM 1984 C CA . GLY A 1 251 ? 13.755 -4.293 -3.778 1.00 87.88 251 GLY A CA 1
ATOM 1985 C C . GLY A 1 251 ? 12.704 -4.116 -4.855 1.00 87.88 251 GLY A C 1
ATOM 1986 O O . GLY A 1 251 ? 13.024 -3.851 -6.014 1.00 87.88 251 GLY A O 1
ATOM 1987 N N . ILE A 1 252 ? 11.446 -4.254 -4.445 1.00 94.00 252 ILE A N 1
ATOM 1988 C CA . ILE A 1 252 ? 10.282 -3.958 -5.274 1.00 94.00 252 ILE A CA 1
ATOM 1989 C C . ILE A 1 252 ? 9.303 -3.100 -4.480 1.00 94.00 252 ILE A C 1
ATOM 1991 O O . ILE A 1 252 ? 9.115 -3.318 -3.283 1.00 94.00 252 ILE A O 1
ATOM 1995 N N . CYS A 1 253 ? 8.674 -2.134 -5.139 1.00 92.31 253 CYS A N 1
ATOM 1996 C CA . CYS A 1 253 ? 7.565 -1.384 -4.565 1.00 92.31 253 CYS A CA 1
ATOM 1997 C C . CYS A 1 253 ? 6.547 -1.001 -5.634 1.00 92.31 253 CYS A C 1
ATOM 1999 O O . CYS A 1 253 ? 6.883 -0.757 -6.792 1.00 92.31 253 CYS A O 1
ATOM 2001 N N . THR A 1 254 ? 5.288 -0.936 -5.235 1.00 87.44 254 THR A N 1
ATOM 2002 C CA . THR A 1 254 ? 4.179 -0.593 -6.120 1.00 87.44 254 THR A CA 1
ATOM 2003 C C . THR A 1 254 ? 3.730 0.840 -5.865 1.00 87.44 254 THR A C 1
ATOM 2005 O O . THR A 1 254 ? 3.641 1.268 -4.716 1.00 87.44 254 THR A O 1
ATOM 2008 N N . LYS A 1 255 ? 3.431 1.589 -6.931 1.00 80.62 255 LYS A N 1
ATOM 2009 C CA . LYS A 1 255 ? 2.871 2.955 -6.840 1.00 80.62 255 LYS A CA 1
ATOM 2010 C C . LYS A 1 255 ? 1.368 3.009 -7.092 1.00 80.62 255 LYS A C 1
ATOM 2012 O O . LYS A 1 255 ? 0.687 3.861 -6.532 1.00 80.62 255 LYS A O 1
ATOM 2017 N N . SER A 1 256 ? 0.868 2.127 -7.943 1.00 74.00 256 SER A N 1
ATOM 2018 C CA . SER A 1 256 ? -0.546 1.953 -8.289 1.00 74.00 256 SER A CA 1
ATOM 2019 C C . SER A 1 256 ? -0.782 0.483 -8.616 1.00 74.00 256 SER A C 1
ATOM 2021 O O . SER A 1 256 ? 0.181 -0.252 -8.815 1.00 74.00 256 SER A O 1
ATOM 2023 N N . ASP A 1 257 ? -2.029 0.053 -8.793 1.00 76.44 257 ASP A N 1
ATOM 2024 C CA . ASP A 1 257 ? -2.404 -1.343 -9.106 1.00 76.44 257 ASP A CA 1
ATOM 2025 C C . ASP A 1 257 ? -1.868 -1.900 -10.452 1.00 76.44 257 ASP A C 1
ATOM 2027 O O . ASP A 1 257 ? -2.257 -2.975 -10.934 1.00 76.44 257 ASP A O 1
ATOM 2031 N N . SER A 1 258 ? -0.961 -1.157 -11.079 1.00 80.12 258 SER A N 1
ATOM 2032 C CA . SER A 1 258 ? -0.483 -1.323 -12.439 1.00 80.12 258 SER A CA 1
ATOM 2033 C C . SER A 1 258 ? 0.978 -0.947 -12.671 1.00 80.12 258 SER A C 1
ATOM 2035 O O . SER A 1 258 ? 1.513 -1.311 -13.721 1.00 80.12 258 SER A O 1
ATOM 2037 N N . VAL A 1 259 ? 1.643 -0.294 -11.708 1.00 85.12 259 VAL A N 1
ATOM 2038 C CA . VAL A 1 259 ? 3.043 0.139 -11.827 1.00 85.12 259 VAL A CA 1
ATOM 2039 C C . VAL A 1 259 ? 3.872 -0.367 -10.654 1.00 85.12 259 VAL A C 1
ATOM 2041 O O . VAL A 1 259 ? 3.602 -0.020 -9.502 1.00 85.12 259 VAL A O 1
ATOM 2044 N N . ILE A 1 260 ? 4.936 -1.107 -10.972 1.00 90.12 260 ILE A N 1
ATOM 2045 C CA . ILE A 1 260 ? 5.964 -1.519 -10.015 1.00 90.12 260 ILE A CA 1
ATOM 2046 C C . ILE A 1 260 ? 7.310 -0.883 -10.350 1.00 90.12 260 ILE A C 1
ATOM 2048 O O . ILE A 1 260 ? 7.710 -0.796 -11.512 1.00 90.12 260 ILE A O 1
ATOM 2052 N N . TYR A 1 261 ? 8.018 -0.476 -9.308 1.00 90.94 261 TYR A N 1
ATOM 2053 C CA . TYR A 1 261 ? 9.409 -0.063 -9.346 1.00 90.94 261 TYR A CA 1
ATOM 2054 C C . TYR A 1 261 ? 10.270 -1.191 -8.794 1.00 90.94 261 TYR A C 1
ATOM 2056 O O . TYR A 1 261 ? 9.931 -1.818 -7.789 1.00 90.94 261 TYR A O 1
ATOM 2064 N N . ILE A 1 262 ? 11.379 -1.450 -9.470 1.00 93.06 262 ILE A N 1
ATOM 2065 C CA . ILE A 1 262 ? 12.315 -2.524 -9.161 1.00 93.06 262 ILE A CA 1
ATOM 2066 C C . ILE A 1 262 ? 13.700 -1.899 -9.034 1.00 93.06 262 ILE A C 1
ATOM 2068 O O . ILE A 1 262 ? 14.154 -1.213 -9.948 1.00 93.06 262 ILE A O 1
ATOM 2072 N N . CYS A 1 263 ? 14.373 -2.135 -7.913 1.00 92.12 263 CYS A N 1
ATOM 2073 C CA . CYS A 1 263 ? 15.744 -1.682 -7.703 1.00 92.12 263 CYS A CA 1
ATOM 2074 C C . CYS A 1 263 ? 16.717 -2.708 -8.293 1.00 92.12 263 CYS A C 1
ATOM 2076 O O . CYS A 1 263 ? 16.844 -3.805 -7.745 1.00 92.12 263 CYS A O 1
ATOM 2078 N N . ASP A 1 264 ? 17.39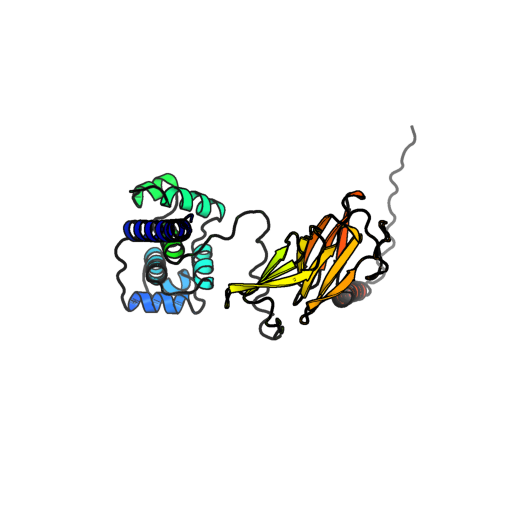7 -2.339 -9.380 1.00 89.94 264 ASP A N 1
ATOM 2079 C CA . ASP A 1 264 ? 18.492 -3.103 -9.989 1.00 89.94 264 ASP A CA 1
ATOM 2080 C C . ASP A 1 264 ? 19.821 -2.530 -9.465 1.00 89.94 264 ASP A C 1
ATOM 2082 O O . ASP A 1 264 ? 20.405 -1.606 -10.042 1.00 89.94 264 ASP A O 1
ATOM 2086 N N . ALA A 1 265 ? 20.241 -3.019 -8.297 1.00 85.81 265 ALA A N 1
ATOM 2087 C CA . ALA A 1 265 ? 21.249 -2.389 -7.448 1.00 85.81 265 ALA A CA 1
ATOM 2088 C C . ALA A 1 265 ? 22.621 -2.302 -8.118 1.00 85.81 265 ALA A C 1
ATOM 2090 O O . ALA A 1 265 ? 23.229 -1.235 -8.122 1.00 85.81 265 ALA A O 1
ATOM 2091 N N . GLN A 1 266 ? 23.071 -3.364 -8.787 1.00 89.38 266 GLN A N 1
ATOM 2092 C CA . GLN A 1 266 ? 24.378 -3.376 -9.444 1.00 89.38 266 GLN A CA 1
ATOM 2093 C C . GLN A 1 266 ? 24.463 -2.402 -10.629 1.00 89.38 266 GLN A C 1
ATOM 2095 O O . GLN A 1 266 ? 25.554 -2.027 -11.059 1.00 89.38 266 GLN A O 1
ATOM 2100 N N . THR A 1 267 ? 23.325 -1.980 -11.181 1.00 84.31 267 THR A N 1
ATOM 2101 C CA . THR A 1 267 ? 23.291 -0.959 -12.239 1.00 84.31 267 THR A CA 1
ATOM 2102 C C . THR A 1 267 ? 22.987 0.4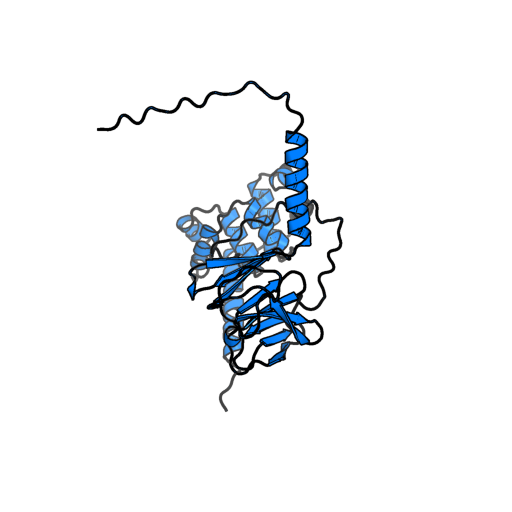42 -11.727 1.00 84.31 267 THR A C 1
ATOM 2104 O O . THR A 1 267 ? 22.947 1.372 -12.530 1.00 84.31 267 THR A O 1
ATOM 2107 N N . ASN A 1 268 ? 22.797 0.611 -10.413 1.00 85.81 268 ASN A N 1
ATOM 2108 C CA . ASN A 1 268 ? 22.357 1.860 -9.794 1.00 85.81 268 ASN A CA 1
ATOM 2109 C C . ASN A 1 268 ? 21.102 2.440 -10.469 1.00 85.81 268 ASN A C 1
ATOM 2111 O O . ASN A 1 268 ? 20.976 3.657 -10.621 1.00 85.81 268 ASN A O 1
ATOM 2115 N N . SER A 1 269 ? 20.184 1.576 -10.912 1.00 83.00 269 SER A N 1
ATOM 2116 C CA . SER A 1 269 ? 18.997 1.990 -11.656 1.00 83.00 269 SER A CA 1
ATOM 2117 C C . SER A 1 269 ? 17.708 1.495 -11.008 1.00 83.00 269 SER A C 1
ATOM 2119 O O . SER A 1 269 ? 17.666 0.483 -10.304 1.00 83.00 269 SER A O 1
ATOM 2121 N N . ILE A 1 270 ? 16.633 2.244 -11.250 1.00 87.62 270 ILE A N 1
ATOM 2122 C CA . ILE A 1 270 ? 15.273 1.832 -10.920 1.00 87.62 270 ILE A CA 1
ATOM 2123 C C . ILE A 1 270 ? 14.591 1.470 -12.234 1.00 87.62 270 ILE A C 1
ATOM 2125 O O . ILE A 1 270 ? 14.423 2.322 -13.107 1.00 87.62 270 ILE A O 1
ATOM 2129 N N . LYS A 1 271 ? 14.175 0.213 -12.366 1.00 88.06 271 LYS A N 1
ATOM 2130 C CA . LYS A 1 271 ? 13.384 -0.264 -13.500 1.00 88.06 271 LYS A CA 1
ATOM 2131 C C . LYS A 1 271 ? 11.902 -0.122 -13.194 1.00 88.06 271 LYS A C 1
ATOM 2133 O O . LYS A 1 271 ? 11.458 -0.380 -12.077 1.00 88.06 271 LYS A O 1
ATOM 2138 N N . ILE A 1 272 ? 11.135 0.284 -14.199 1.00 87.06 272 ILE A N 1
ATOM 2139 C CA . ILE A 1 272 ? 9.687 0.467 -14.095 1.00 87.06 272 ILE A CA 1
ATOM 2140 C C . ILE A 1 272 ? 9.021 -0.635 -14.910 1.00 87.06 272 ILE A C 1
ATOM 2142 O O . ILE A 1 272 ? 9.281 -0.773 -16.102 1.00 87.06 272 ILE A O 1
ATOM 2146 N N . CYS A 1 273 ? 8.152 -1.413 -14.275 1.00 86.88 273 CYS A N 1
ATOM 2147 C CA . CYS A 1 273 ? 7.313 -2.395 -14.949 1.00 86.88 273 CYS A CA 1
ATOM 2148 C C . CYS A 1 273 ? 5.853 -1.952 -14.870 1.00 86.88 273 CYS A C 1
ATOM 2150 O O . CYS A 1 273 ? 5.325 -1.697 -13.787 1.00 86.88 273 CYS A O 1
ATOM 2152 N N . THR A 1 274 ? 5.204 -1.866 -16.028 1.00 80.44 274 THR A N 1
ATOM 2153 C CA . THR A 1 274 ? 3.819 -1.408 -16.166 1.00 80.44 274 THR A CA 1
ATOM 2154 C C . THR A 1 274 ? 2.984 -2.430 -16.929 1.00 80.44 274 THR A C 1
ATOM 2156 O O . THR A 1 274 ? 3.495 -3.175 -17.771 1.00 80.44 274 THR A O 1
ATOM 2159 N N . LYS A 1 275 ? 1.675 -2.483 -16.659 1.00 74.69 275 LYS A N 1
ATOM 2160 C CA . LYS A 1 275 ? 0.744 -3.189 -17.552 1.00 74.69 275 LYS A CA 1
ATOM 2161 C C . LYS A 1 275 ? 0.669 -2.424 -18.877 1.00 74.69 275 LYS A C 1
ATOM 2163 O O . LYS A 1 275 ? 0.377 -1.233 -18.900 1.00 74.69 275 LYS A O 1
ATOM 2168 N N . MET A 1 276 ? 0.880 -3.124 -19.992 1.00 66.00 276 MET A N 1
ATOM 2169 C CA . MET A 1 276 ? 0.837 -2.517 -21.330 1.00 66.00 276 MET A CA 1
ATOM 2170 C C . MET A 1 276 ? -0.518 -1.881 -21.676 1.00 66.00 276 MET A C 1
ATOM 2172 O O . MET A 1 276 ? -0.540 -1.001 -22.524 1.00 66.00 276 MET A O 1
ATOM 2176 N N . VAL A 1 277 ? -1.621 -2.294 -21.038 1.00 63.59 277 VAL A N 1
ATOM 2177 C CA . VAL A 1 277 ? -2.963 -1.730 -21.285 1.00 63.59 277 VAL A CA 1
ATOM 2178 C C . VAL A 1 277 ? -2.995 -0.234 -20.956 1.00 63.59 277 VAL A C 1
ATOM 2180 O O . VAL A 1 277 ? -3.356 0.569 -21.807 1.00 63.59 277 VAL A O 1
ATOM 2183 N N . GLU A 1 278 ? -2.482 0.160 -19.793 1.00 60.78 278 GLU A N 1
ATOM 2184 C CA . GLU A 1 278 ? -2.429 1.571 -19.388 1.00 60.78 278 GLU A CA 1
ATOM 2185 C C . GLU A 1 278 ? -1.343 2.352 -20.138 1.00 60.78 278 GLU A C 1
ATOM 2187 O O . GLU A 1 278 ? -1.505 3.531 -20.436 1.00 60.78 278 GLU A O 1
ATOM 2192 N N . CYS A 1 279 ? -0.236 1.695 -20.499 1.00 64.94 279 CYS A N 1
ATOM 2193 C CA . CYS A 1 279 ? 0.795 2.317 -21.332 1.00 64.94 279 CYS A CA 1
ATOM 2194 C C . CYS A 1 279 ? 0.264 2.610 -22.747 1.00 64.94 279 CYS A C 1
ATOM 2196 O O . CYS A 1 279 ? 0.542 3.665 -23.309 1.00 64.94 279 CYS A O 1
ATOM 2198 N N . ALA A 1 280 ? -0.547 1.711 -23.310 1.00 64.19 280 ALA A N 1
ATOM 2199 C CA . ALA A 1 280 ? -1.210 1.917 -24.591 1.00 64.19 280 ALA A CA 1
ATOM 2200 C C . ALA A 1 280 ? -2.252 3.040 -24.516 1.00 64.19 280 ALA A C 1
ATOM 2202 O O . ALA A 1 280 ? -2.289 3.871 -25.415 1.00 64.19 280 ALA A O 1
ATOM 2203 N N . GLU A 1 281 ? -3.042 3.123 -23.442 1.00 67.62 281 GLU A N 1
ATOM 2204 C CA . GLU A 1 281 ? -3.969 4.241 -23.209 1.00 67.62 281 GLU A CA 1
ATOM 2205 C C . GLU A 1 281 ? -3.236 5.582 -23.064 1.00 67.62 281 GLU A C 1
ATOM 2207 O O . GLU A 1 281 ? -3.643 6.583 -23.657 1.00 67.62 281 GLU A O 1
ATOM 2212 N N . PHE A 1 282 ? -2.118 5.601 -22.335 1.00 70.06 282 PHE A N 1
ATOM 2213 C CA . PHE A 1 282 ? -1.264 6.777 -22.188 1.00 70.06 282 PHE A CA 1
ATOM 2214 C C . PHE A 1 282 ? -0.665 7.223 -23.528 1.00 70.06 282 PHE A C 1
ATOM 2216 O O . PHE A 1 282 ? -0.771 8.393 -23.894 1.00 70.06 282 PHE A O 1
ATOM 2223 N N . LEU A 1 283 ? -0.085 6.295 -24.296 1.00 76.38 283 LEU A N 1
ATOM 2224 C CA . LEU A 1 283 ? 0.471 6.587 -25.619 1.00 76.38 283 LEU A CA 1
ATOM 2225 C C . LEU A 1 283 ? -0.618 7.009 -26.614 1.00 76.38 283 LEU A C 1
ATOM 2227 O O . LEU A 1 283 ? -0.398 7.922 -27.404 1.00 76.38 283 LEU A O 1
ATOM 2231 N N . ASN A 1 284 ? -1.806 6.406 -26.542 1.00 74.44 284 ASN A N 1
ATOM 2232 C CA . ASN A 1 284 ? -2.962 6.805 -27.340 1.00 74.44 284 ASN A CA 1
ATOM 2233 C C . ASN A 1 284 ? -3.432 8.222 -26.978 1.00 74.44 284 ASN A C 1
ATOM 2235 O O . ASN A 1 284 ? -3.724 9.018 -27.864 1.00 74.44 284 ASN A O 1
ATOM 2239 N N . SER A 1 285 ? -3.427 8.576 -25.691 1.00 74.88 285 SER A N 1
ATOM 2240 C CA . SER A 1 285 ? -3.748 9.931 -25.222 1.00 74.88 285 SER A CA 1
ATOM 2241 C C . SER A 1 285 ? -2.720 10.961 -25.704 1.00 74.88 285 SER A C 1
ATOM 2243 O O . SER A 1 285 ? -3.0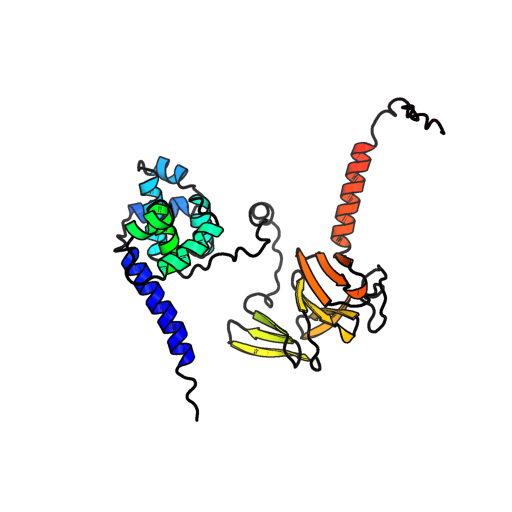94 12.058 -26.112 1.00 74.88 285 SER A O 1
ATOM 2245 N N . ILE A 1 286 ? -1.428 10.604 -25.729 1.00 77.56 286 ILE A N 1
ATOM 2246 C CA . ILE A 1 286 ? -0.381 11.432 -26.349 1.00 77.56 286 ILE A CA 1
ATOM 2247 C C . ILE A 1 286 ? -0.628 11.588 -27.856 1.00 77.56 286 ILE A C 1
ATOM 2249 O O . ILE A 1 286 ? -0.494 12.693 -28.376 1.00 77.56 286 ILE A O 1
ATOM 2253 N N . GLY A 1 287 ? -1.010 10.513 -28.552 1.00 76.50 287 GLY A N 1
ATOM 2254 C CA . GLY A 1 287 ? -1.362 10.552 -29.974 1.00 76.50 287 GLY A CA 1
ATOM 2255 C C . GLY A 1 287 ? -2.528 11.500 -30.261 1.00 76.50 287 GLY A C 1
ATOM 2256 O O . GLY A 1 287 ? -2.401 12.393 -31.090 1.00 76.50 287 GLY A O 1
ATOM 2257 N N . GLN A 1 288 ? -3.617 11.399 -29.496 1.00 77.56 288 GLN A N 1
ATOM 2258 C CA . GLN A 1 288 ? -4.770 12.301 -29.613 1.00 77.56 288 GLN A CA 1
ATOM 2259 C C . GLN A 1 288 ? -4.402 13.763 -29.338 1.00 77.56 288 GLN A C 1
ATOM 2261 O O . GLN A 1 288 ? -4.881 14.668 -30.021 1.00 77.56 288 GLN A O 1
ATOM 2266 N N . LEU A 1 289 ? -3.524 14.004 -28.359 1.00 71.81 289 LEU A N 1
ATOM 2267 C CA . LEU A 1 289 ? -2.996 15.335 -28.075 1.00 71.81 289 LEU A CA 1
ATOM 2268 C C . LEU A 1 289 ? -2.187 15.871 -29.267 1.00 71.81 289 LEU A C 1
ATOM 2270 O O . LEU A 1 289 ? -2.346 17.027 -29.649 1.00 71.81 289 LEU A O 1
ATOM 2274 N N . PHE A 1 290 ? -1.350 15.034 -29.881 1.00 71.50 290 PHE A N 1
ATOM 2275 C CA . PHE A 1 290 ? -0.579 15.388 -31.071 1.00 71.50 290 PHE A CA 1
ATOM 2276 C C . PHE A 1 290 ? -1.471 15.651 -32.294 1.00 71.50 290 PHE A C 1
ATOM 2278 O O . PHE A 1 290 ? -1.203 16.581 -33.053 1.00 71.50 290 PHE A O 1
ATOM 2285 N N . ASP A 1 291 ? -2.562 14.908 -32.468 1.00 70.44 291 ASP A N 1
ATOM 2286 C CA . ASP A 1 291 ? -3.535 15.125 -33.545 1.00 70.44 291 ASP A CA 1
ATOM 2287 C C . ASP A 1 291 ? -4.340 16.421 -33.344 1.00 70.44 291 ASP A C 1
ATOM 2289 O O . ASP A 1 291 ? -4.572 17.160 -34.302 1.00 70.44 291 ASP A O 1
ATOM 2293 N N . ALA A 1 292 ? -4.698 16.753 -32.097 1.00 69.12 292 ALA A N 1
ATOM 2294 C CA . ALA A 1 292 ? -5.319 18.035 -31.739 1.00 69.12 292 ALA A CA 1
ATOM 2295 C C . ALA A 1 292 ? -4.366 19.220 -31.994 1.00 69.12 292 ALA A C 1
ATOM 2297 O O . ALA A 1 292 ? -4.773 20.257 -32.515 1.00 69.12 292 ALA A O 1
ATOM 2298 N N . PHE A 1 293 ? -3.084 18.997 -31.687 1.00 64.12 293 PHE A N 1
ATOM 2299 C CA . PHE A 1 293 ? -1.901 19.610 -32.286 1.00 64.12 293 PHE A CA 1
ATOM 2300 C C . PHE A 1 293 ? -2.070 19.854 -33.787 1.00 64.12 293 PHE A C 1
ATOM 2302 O O . PHE A 1 293 ? -2.209 20.981 -34.230 1.00 64.12 293 PHE A O 1
ATOM 2309 N N . SER A 1 294 ? -2.058 18.786 -34.573 1.00 60.72 294 SER A N 1
ATOM 2310 C CA . SER A 1 294 ? -1.691 18.736 -35.996 1.00 60.72 294 SER A CA 1
ATOM 2311 C C . SER A 1 294 ? -2.508 19.588 -36.984 1.00 60.72 294 SER A C 1
ATOM 2313 O O . SER A 1 294 ? -2.080 19.750 -38.126 1.00 60.72 294 SER A O 1
ATOM 2315 N N . ASN A 1 295 ? -3.615 20.211 -36.571 1.00 56.28 295 ASN A N 1
ATOM 2316 C CA . ASN A 1 295 ? -4.302 21.254 -37.342 1.00 56.28 295 ASN A CA 1
ATOM 2317 C C . ASN A 1 295 ? -3.803 22.662 -36.969 1.00 56.28 295 ASN A C 1
ATOM 2319 O O . ASN A 1 295 ? -4.550 23.511 -36.487 1.00 56.28 295 ASN A O 1
ATOM 2323 N N . HIS A 1 296 ? -2.530 22.939 -37.237 1.00 56.25 296 HIS A N 1
ATOM 2324 C CA . HIS A 1 296 ? -2.019 24.306 -37.345 1.00 56.25 296 HIS A CA 1
ATOM 2325 C C . HIS A 1 296 ? -1.691 24.604 -38.806 1.00 56.25 296 HIS A C 1
ATOM 2327 O O . HIS A 1 296 ? -1.081 23.791 -39.500 1.00 56.25 296 HIS A O 1
ATOM 2333 N N . SER A 1 297 ? -2.044 25.802 -39.285 1.00 55.97 297 SER A N 1
ATOM 2334 C CA . SER A 1 297 ? -1.415 26.335 -40.495 1.00 55.97 297 SER A CA 1
ATOM 2335 C C . SER A 1 297 ? 0.092 26.286 -40.273 1.00 55.97 297 SER A C 1
ATOM 2337 O O . SER A 1 297 ? 0.541 26.773 -39.235 1.00 55.97 297 SER A O 1
ATOM 2339 N N . ARG A 1 298 ? 0.856 25.702 -41.202 1.00 48.03 298 ARG A N 1
ATOM 2340 C CA . ARG A 1 298 ? 2.325 25.651 -41.173 1.00 48.03 298 ARG A CA 1
ATOM 2341 C C . ARG A 1 298 ? 2.865 27.081 -41.011 1.00 48.03 298 ARG A C 1
ATOM 2343 O O . ARG A 1 298 ? 3.030 27.804 -41.989 1.00 48.03 298 ARG A O 1
ATOM 2350 N N . GLY A 1 299 ? 3.022 27.518 -39.764 1.00 45.66 299 GLY A N 1
ATOM 2351 C CA . GLY A 1 299 ? 3.419 28.870 -39.402 1.00 45.66 299 GLY A CA 1
ATOM 2352 C C . GLY A 1 299 ? 4.863 29.075 -39.821 1.00 45.66 299 GLY A C 1
ATOM 2353 O O . GLY A 1 299 ? 5.685 28.185 -39.621 1.00 45.66 299 GLY A O 1
ATOM 2354 N N . ALA A 1 300 ? 5.109 30.212 -40.468 1.00 50.03 300 ALA A N 1
ATOM 2355 C CA . ALA A 1 300 ? 6.341 30.626 -41.130 1.00 50.03 300 ALA A CA 1
ATOM 2356 C C . ALA A 1 300 ? 7.640 30.017 -40.570 1.00 50.03 300 ALA A C 1
ATOM 2358 O O . ALA A 1 300 ? 7.895 30.038 -39.367 1.00 50.03 300 ALA A O 1
ATOM 2359 N N . SER A 1 301 ? 8.488 29.550 -41.491 1.00 47.91 301 SER A N 1
ATOM 2360 C CA . SER A 1 301 ? 9.870 29.135 -41.253 1.00 47.91 301 SER A CA 1
ATOM 2361 C C . SER A 1 301 ? 10.570 30.091 -40.284 1.00 47.91 301 SER A C 1
ATOM 2363 O O . SER A 1 301 ? 10.788 31.256 -40.615 1.00 47.91 301 SER A O 1
ATOM 2365 N N . TYR A 1 302 ? 10.938 29.613 -39.097 1.00 49.81 302 TYR A N 1
ATOM 2366 C CA . TYR A 1 302 ? 11.781 30.380 -38.189 1.00 49.81 302 TYR A CA 1
ATOM 2367 C C . TYR A 1 302 ? 13.247 30.055 -38.479 1.00 49.81 302 TYR A C 1
ATOM 2369 O O . TYR A 1 302 ? 13.676 28.902 -38.451 1.00 49.81 302 TYR A O 1
ATOM 2377 N N . THR A 1 303 ? 14.035 31.084 -38.775 1.00 43.41 303 THR A N 1
ATOM 2378 C CA . THR A 1 303 ? 15.485 30.950 -38.907 1.00 43.41 303 THR A CA 1
ATOM 2379 C C . THR A 1 303 ? 16.089 30.983 -37.510 1.00 43.41 303 THR A C 1
ATOM 2381 O O . THR A 1 303 ? 16.065 32.018 -36.841 1.00 43.41 303 THR A O 1
ATOM 2384 N N . ILE A 1 304 ? 16.640 29.855 -37.057 1.00 48.75 304 ILE A N 1
ATOM 2385 C CA . ILE A 1 304 ? 17.477 29.820 -35.856 1.00 48.75 304 ILE A CA 1
ATOM 2386 C C . ILE A 1 304 ? 18.676 30.730 -36.135 1.00 48.75 304 ILE A C 1
ATOM 2388 O O . ILE A 1 304 ? 19.491 30.440 -37.012 1.00 48.75 304 ILE A O 1
ATOM 2392 N N . LYS A 1 305 ? 18.789 31.851 -35.415 1.00 43.22 305 LYS A N 1
ATOM 2393 C CA . LYS A 1 305 ? 20.030 32.628 -35.412 1.00 43.22 305 LYS A CA 1
ATOM 2394 C C . LYS A 1 305 ? 21.087 31.779 -34.714 1.00 43.22 305 LYS A 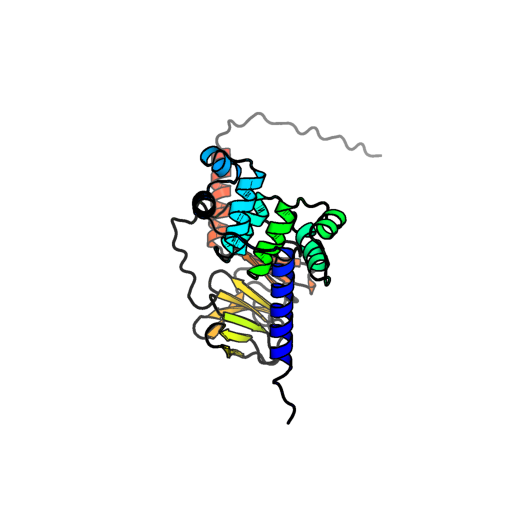C 1
ATOM 2396 O O . LYS A 1 305 ? 21.148 31.751 -33.490 1.00 43.22 305 LYS A O 1
ATOM 2401 N N . SER A 1 306 ? 21.890 31.077 -35.511 1.00 40.78 306 SER A N 1
ATOM 2402 C CA . SER A 1 306 ? 23.182 30.553 -35.084 1.00 40.78 306 SER A CA 1
ATOM 2403 C C . SER A 1 306 ? 23.947 31.702 -34.427 1.00 40.78 306 SER A C 1
ATOM 2405 O O . SER A 1 306 ? 24.277 32.705 -35.064 1.00 40.78 306 SER A O 1
ATOM 2407 N N . THR A 1 307 ? 24.170 31.593 -33.121 1.00 40.00 307 THR A N 1
ATOM 2408 C CA . THR A 1 307 ? 25.204 32.364 -32.453 1.00 40.00 307 THR A CA 1
ATOM 2409 C C . THR A 1 307 ? 26.526 31.894 -33.037 1.00 40.00 307 THR A C 1
ATOM 2411 O O . THR A 1 307 ? 26.938 30.753 -32.844 1.00 40.00 307 THR A O 1
ATOM 2414 N N . ASN A 1 308 ? 27.166 32.780 -33.799 1.00 40.69 308 ASN A N 1
ATOM 2415 C CA . ASN A 1 308 ? 28.546 32.626 -34.229 1.00 40.69 308 ASN A CA 1
ATOM 2416 C C . ASN A 1 308 ? 29.411 32.312 -33.002 1.00 40.69 308 ASN A C 1
ATOM 2418 O O . ASN A 1 308 ? 29.750 33.212 -32.231 1.00 40.69 308 ASN A O 1
ATOM 2422 N N . ALA A 1 309 ? 29.791 31.046 -32.847 1.00 41.41 309 ALA A N 1
ATOM 2423 C CA . ALA A 1 309 ? 30.991 30.686 -32.123 1.00 41.41 309 ALA A CA 1
ATOM 2424 C C . ALA A 1 309 ? 32.161 31.273 -32.921 1.00 41.41 309 ALA A C 1
ATOM 2426 O O . ALA A 1 309 ? 32.604 30.706 -33.919 1.00 41.41 309 ALA A O 1
ATOM 2427 N N . LYS A 1 310 ? 32.611 32.470 -32.532 1.00 37.88 310 LYS A N 1
ATOM 2428 C CA . LYS A 1 310 ? 33.928 32.948 -32.937 1.00 37.88 310 LYS A CA 1
ATOM 2429 C C . LYS A 1 310 ? 34.947 32.087 -32.205 1.00 37.88 310 LYS A C 1
ATOM 2431 O O . LYS A 1 310 ? 35.080 32.177 -30.991 1.00 37.88 310 LYS A O 1
ATOM 2436 N N . SER A 1 311 ? 35.623 31.257 -32.984 1.00 40.22 311 SER A N 1
ATOM 2437 C CA . SER A 1 311 ? 36.933 30.700 -32.683 1.00 40.22 311 SER A CA 1
ATOM 2438 C C . SER A 1 311 ? 37.888 31.801 -32.216 1.00 40.22 311 SER A C 1
ATOM 2440 O O . SER A 1 311 ? 38.135 32.731 -32.988 1.00 40.22 311 SER A O 1
ATOM 2442 N N . PHE A 1 312 ? 38.413 31.663 -31.002 1.00 38.31 312 PHE A N 1
ATOM 2443 C CA . PHE A 1 312 ? 39.784 31.986 -30.602 1.00 38.31 312 PHE A CA 1
ATOM 2444 C C . PHE A 1 312 ? 40.165 31.066 -29.444 1.00 38.31 312 PHE A C 1
ATOM 2446 O O . PHE A 1 312 ? 39.297 30.861 -28.565 1.00 38.31 312 PHE A O 1
#

pLDDT: mean 73.31, std 19.25, range [25.84, 94.0]

Sequence (312 aa):
MPSWTTAFGSYSRKKVQQVSGLRSIYGKIATFPKKERAYARWRDSKTFRAVVRNACVAEATAELDVIDMIASGVGKEDLHFRLIRELEIEDKSFEEDQEILNRSSITLREIRDNTQLSYNQIRQVIAVLINGYNAPCSSLGCKVREKVEKEAVSQETNLPSEAMGNIFLSHCEGIRKVSLETVECNVVVQLNDQPCMLTSFGSQILFSNQKRESVWKMKTDGQVEVFTGCVREEGSVDGKGKECRFRELMGICTKSDSVIYICDAQTNSIKICTKMVECAEFLNSIGQLFDAFSNHSRGASYTIKSTNAKSF